Protein AF-A0A3B8PJF5-F1 (afdb_monomer)

pLDDT: mean 82.75, std 12.12, range [41.44, 96.81]

Foldseek 3Di:
DVVVLVLLVCLLPDVVSVCVVCVVVVNNPGHSVVSVVVSVVCVVCVVVVDPDDPLVVLVVLCVLCVVVLVFAVPADADDPVRLLVLLLVLLVVLCVPDDVVLLVVLQPLQVDPDDPDDSSVSLSVLCVVCLVVLVVCCVPPNCCVLQVDDFDPQDDLVLLVVLLVLLVPQPDDPPDPQPVVSVVLSVCSNVVVVCSQCVDGPNVCLVVPPPCPPDDRDDPSNSVSSVSSVVNNRRNVSVSSSSNSVSSSVSSVSSVVSSVVSCNVVSYDHPVSSVVSCVVCCVDPCVVVSVVSSSVD

Nearest PDB structures (foldseek):
  7uw5-assembly1_A  TM=2.060E-01  e=2.194E+00  Escherichia coli K-12
  4ikz-assembly1_A  TM=1.214E-01  e=2.009E+00  Geobacillus kaustophilus
  8fvz-assembly2_B  TM=1.065E-01  e=2.395E+00  Serendipita indica
  6oih-assembly1_D  TM=1.428E-01  e=6.021E+00  Aquifex aeolicus VF5
  6oih-assembly2_C  TM=1.454E-01  e=7.836E+00  Aquifex aeolicus VF5

Structure (mmCIF, N/CA/C/O backbone):
data_AF-A0A3B8PJF5-F1
#
_entry.id   AF-A0A3B8PJF5-F1
#
loop_
_atom_site.group_PDB
_atom_site.id
_atom_site.type_symbol
_atom_site.label_atom_id
_atom_site.label_alt_id
_atom_site.label_comp_id
_atom_site.label_asym_id
_atom_site.label_entity_id
_atom_site.label_seq_id
_atom_site.pdbx_PDB_ins_code
_atom_site.Cartn_x
_atom_site.Cartn_y
_atom_site.Cartn_z
_atom_site.occupancy
_atom_site.B_iso_or_equiv
_atom_site.auth_seq_id
_atom_site.auth_comp_id
_atom_site.auth_asym_id
_atom_site.auth_atom_id
_atom_site.pdbx_PDB_model_num
ATOM 1 N N . LEU A 1 1 ? -33.347 14.210 23.153 1.00 67.69 1 LEU A N 1
ATOM 2 C CA . LEU A 1 1 ? -34.046 13.885 24.418 1.00 67.69 1 LEU A CA 1
ATOM 3 C C . LEU A 1 1 ? -34.969 15.004 24.914 1.00 67.69 1 LEU A C 1
ATOM 5 O O . LEU A 1 1 ? -36.163 14.765 25.003 1.00 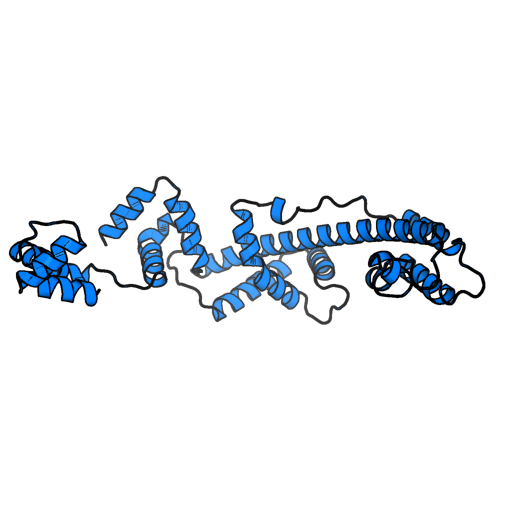67.69 1 LEU A O 1
ATOM 9 N N . ASN A 1 2 ? -34.471 16.228 25.146 1.00 74.69 2 ASN A N 1
ATOM 10 C CA . ASN A 1 2 ? -35.274 17.357 25.659 1.00 74.69 2 ASN A CA 1
ATOM 11 C C . ASN A 1 2 ? -36.605 17.575 24.899 1.00 74.69 2 ASN A C 1
ATOM 13 O O . ASN A 1 2 ? -37.675 17.653 25.487 1.00 74.69 2 ASN A O 1
ATOM 17 N N . ARG A 1 3 ? -36.565 17.542 23.561 1.00 81.25 3 ARG A N 1
ATOM 18 C CA . ARG A 1 3 ? -37.757 17.688 22.708 1.00 81.25 3 ARG A CA 1
ATOM 19 C C . ARG A 1 3 ? -38.809 16.581 22.896 1.00 81.25 3 ARG A C 1
ATOM 21 O O . ARG A 1 3 ? -39.990 16.853 22.725 1.00 81.25 3 ARG A O 1
ATOM 28 N N . ILE A 1 4 ? -38.390 15.359 23.236 1.00 81.75 4 ILE A N 1
ATOM 29 C CA . ILE A 1 4 ? -39.292 14.222 23.488 1.00 81.75 4 ILE A CA 1
ATOM 30 C C . ILE A 1 4 ? -39.947 14.387 24.863 1.00 81.75 4 ILE A C 1
ATOM 32 O O . ILE A 1 4 ? -41.168 14.319 24.961 1.00 81.75 4 ILE A O 1
ATOM 36 N N . LEU A 1 5 ? -39.157 14.716 25.892 1.00 83.44 5 LEU A N 1
ATOM 37 C CA . LEU A 1 5 ? -39.647 14.956 27.254 1.00 83.44 5 LEU A CA 1
ATOM 38 C C . LEU A 1 5 ? -40.634 16.124 27.321 1.00 83.44 5 LEU A C 1
ATOM 40 O O . LEU A 1 5 ? -41.697 15.995 27.915 1.00 83.44 5 LEU A O 1
ATOM 44 N N . VAL A 1 6 ? -40.331 17.243 26.655 1.00 88.25 6 VAL A N 1
ATOM 45 C CA . VAL A 1 6 ? -41.228 18.410 26.600 1.00 88.25 6 VAL A CA 1
ATOM 46 C C . VAL A 1 6 ? -42.548 18.066 25.910 1.00 88.25 6 VAL A C 1
ATOM 48 O O . VAL A 1 6 ? -43.601 18.537 26.330 1.00 88.25 6 VAL A O 1
ATOM 51 N N . ARG A 1 7 ? -42.515 17.231 24.865 1.00 88.12 7 ARG A N 1
ATOM 52 C CA . ARG A 1 7 ? -43.723 16.818 24.141 1.00 88.12 7 ARG A CA 1
ATOM 53 C C . ARG A 1 7 ? -44.592 15.874 24.980 1.00 88.12 7 ARG A C 1
ATOM 55 O O . ARG A 1 7 ? -45.800 16.071 25.032 1.00 88.12 7 ARG A O 1
ATOM 62 N N . LEU A 1 8 ? -43.977 14.923 25.689 1.00 87.44 8 LEU A N 1
ATOM 63 C CA . LEU A 1 8 ? -44.656 14.053 26.659 1.00 87.44 8 LEU A CA 1
ATOM 64 C C . LEU A 1 8 ? -45.224 14.839 27.848 1.00 87.44 8 LEU A C 1
ATOM 66 O O . LEU A 1 8 ? -46.358 14.597 28.238 1.00 87.44 8 LEU A O 1
ATOM 70 N N . ALA A 1 9 ? -44.491 15.821 28.381 1.00 88.50 9 ALA A N 1
ATOM 71 C CA . ALA A 1 9 ? -44.951 16.671 29.481 1.00 88.50 9 ALA A CA 1
ATOM 72 C C . ALA A 1 9 ? -46.150 17.556 29.099 1.00 88.50 9 ALA A C 1
ATOM 74 O O . ALA A 1 9 ? -47.058 17.751 29.910 1.00 88.50 9 ALA A O 1
ATOM 75 N N . ARG A 1 10 ? -46.180 18.057 27.856 1.00 89.81 10 ARG A N 1
ATOM 76 C CA . ARG A 1 10 ? -47.325 18.804 27.311 1.00 89.81 10 ARG A CA 1
ATOM 77 C C . ARG A 1 10 ? -48.547 17.909 27.147 1.00 89.81 10 ARG A C 1
ATOM 79 O O . ARG A 1 10 ? -49.591 18.239 27.691 1.00 89.81 10 ARG A O 1
ATOM 86 N N . ALA A 1 11 ? -48.393 16.743 26.519 1.00 88.88 11 ALA A N 1
ATOM 87 C CA . ALA A 1 11 ? -49.474 15.763 26.401 1.00 88.88 11 ALA A CA 1
ATOM 88 C C . ALA A 1 11 ? -49.973 15.269 27.776 1.00 88.88 11 ALA A C 1
ATOM 90 O O . ALA A 1 11 ? -51.160 15.120 28.010 1.00 88.88 11 ALA A O 1
ATOM 91 N N . ALA A 1 12 ? -49.089 15.104 28.757 1.00 89.44 12 ALA A N 1
ATOM 92 C CA . ALA A 1 12 ? -49.465 14.729 30.120 1.00 89.44 12 ALA A CA 1
ATOM 93 C C . ALA A 1 12 ? -50.319 15.785 30.861 1.00 89.44 12 ALA A C 1
ATOM 95 O O . ALA A 1 12 ? -51.012 15.446 31.829 1.00 89.44 12 ALA A O 1
ATOM 96 N N . SER A 1 13 ? -50.260 17.051 30.436 1.00 88.94 13 SER A N 1
ATOM 97 C CA . SER A 1 13 ? -50.883 18.193 31.123 1.00 88.94 13 SER A CA 1
ATOM 98 C C . SER A 1 13 ? -52.050 18.812 30.349 1.00 88.94 13 SER A C 1
ATOM 100 O O . SER A 1 13 ? -52.878 19.485 30.958 1.00 88.94 13 SER A O 1
ATOM 102 N N . ASP A 1 14 ? -52.128 18.579 29.036 1.00 90.56 14 ASP A N 1
ATOM 103 C CA . ASP A 1 14 ? -53.103 19.187 28.131 1.00 90.56 14 ASP A CA 1
ATOM 104 C C . ASP A 1 14 ? -53.767 18.118 27.226 1.00 90.56 14 ASP A C 1
ATOM 106 O O . ASP A 1 14 ? -53.080 17.447 26.442 1.00 90.56 14 ASP A O 1
ATOM 110 N N . PRO A 1 15 ? -55.101 17.939 27.313 1.00 87.19 15 PRO A N 1
ATOM 111 C CA . PRO A 1 15 ? -55.855 17.030 26.450 1.00 87.19 15 PRO A CA 1
ATOM 112 C C . PRO A 1 15 ? -55.727 17.332 24.948 1.00 87.19 15 PRO A C 1
ATOM 114 O O . PRO A 1 15 ? -55.737 16.400 24.146 1.00 87.19 15 PRO A O 1
ATOM 117 N N . GLU A 1 16 ? -55.574 18.599 24.548 1.00 87.69 16 GLU A N 1
ATOM 118 C CA . GLU A 1 16 ? -55.422 18.971 23.135 1.00 87.69 16 GLU A CA 1
ATOM 119 C C . GLU A 1 16 ? -54.059 18.508 22.593 1.00 87.69 16 GLU A C 1
ATOM 121 O O . GLU A 1 16 ? -53.963 17.897 21.526 1.00 87.69 16 GLU A O 1
ATOM 126 N N . GLU A 1 17 ? -52.996 18.712 23.372 1.00 88.69 17 GLU A N 1
ATOM 127 C CA . GLU A 1 17 ? -51.653 18.220 23.045 1.00 88.69 17 GLU A CA 1
ATOM 128 C C . GLU A 1 17 ? -51.559 16.688 23.118 1.00 88.69 17 GLU A C 1
ATOM 130 O O . GLU A 1 17 ? -50.753 16.092 22.399 1.00 88.69 17 GLU A O 1
ATOM 135 N N . THR A 1 18 ? -52.400 16.038 23.933 1.00 88.81 18 THR A N 1
ATOM 136 C CA . THR A 1 18 ? -52.541 14.571 23.948 1.00 88.81 18 THR A CA 1
ATOM 137 C C . THR A 1 18 ? -53.069 14.065 22.613 1.00 88.81 18 THR A C 1
ATOM 139 O O . THR A 1 18 ? -52.467 13.164 22.033 1.00 88.81 18 THR A O 1
ATOM 142 N N . GLY A 1 19 ? -54.135 14.682 22.091 1.00 85.75 19 GLY A N 1
ATOM 143 C CA . GLY A 1 19 ? -54.694 14.337 20.782 1.00 85.75 19 GLY A CA 1
ATOM 144 C C . GLY A 1 19 ? -53.671 14.512 19.657 1.00 85.75 19 GLY A C 1
ATOM 145 O O . GLY A 1 19 ? -53.457 13.599 18.864 1.00 85.75 19 GLY A O 1
ATOM 146 N N . ARG A 1 20 ? -52.933 15.632 19.656 1.00 87.50 20 ARG A N 1
ATOM 147 C CA . ARG A 1 20 ? -51.849 15.886 18.683 1.00 87.50 20 ARG A CA 1
ATOM 148 C C . ARG A 1 20 ? -50.700 14.879 18.779 1.00 87.50 20 ARG A C 1
ATOM 150 O O . ARG A 1 20 ? -50.038 14.594 17.779 1.00 87.50 20 ARG A O 1
ATOM 157 N N . LEU A 1 21 ? -50.390 14.387 19.980 1.00 88.19 21 LEU A N 1
ATOM 158 C CA . LEU A 1 21 ? -49.389 13.338 20.164 1.00 88.19 21 LEU A CA 1
ATOM 159 C C . LEU A 1 21 ? -49.918 11.988 19.672 1.00 88.19 21 LEU A C 1
ATOM 161 O O . LEU A 1 21 ? -49.195 11.310 18.947 1.00 88.19 21 LEU A O 1
ATOM 165 N N . GLY A 1 22 ? -51.164 11.651 20.013 1.00 87.44 22 GLY A N 1
ATOM 166 C CA . GLY A 1 22 ? -51.861 10.440 19.582 1.00 87.44 22 GLY A CA 1
ATOM 167 C C . GLY A 1 22 ? -51.921 10.311 18.061 1.00 87.44 22 GLY A C 1
ATOM 168 O O . GLY A 1 22 ? -51.493 9.297 17.514 1.00 87.44 22 GLY A O 1
ATOM 169 N N . GLU A 1 23 ? -52.311 11.376 17.356 1.00 89.19 23 GLU A N 1
ATOM 170 C CA . GLU A 1 23 ? -52.284 11.425 15.886 1.00 89.19 23 GLU A CA 1
ATOM 171 C C . GLU A 1 23 ? -50.880 11.190 15.313 1.00 89.19 23 GLU A C 1
ATOM 173 O O . GLU A 1 23 ? -50.714 10.470 14.330 1.00 89.19 23 GLU A O 1
ATOM 178 N N . ALA A 1 24 ? -49.848 11.767 15.935 1.00 86.25 24 ALA A N 1
ATOM 179 C CA . ALA A 1 24 ? -48.476 11.659 15.449 1.00 86.25 24 ALA A CA 1
ATOM 180 C C . ALA A 1 24 ? -47.853 10.266 15.641 1.00 86.25 24 ALA A C 1
ATOM 182 O O . ALA A 1 24 ? -46.898 9.942 14.934 1.00 86.25 24 ALA A O 1
ATOM 183 N N . ILE A 1 25 ? -48.346 9.472 16.598 1.00 88.44 25 ILE A N 1
ATOM 184 C CA . ILE A 1 25 ? -47.860 8.109 16.877 1.00 88.44 25 ILE A CA 1
ATOM 185 C C . ILE A 1 25 ? -48.826 7.014 16.402 1.00 88.44 25 ILE A C 1
ATOM 187 O O . ILE A 1 25 ? -48.477 5.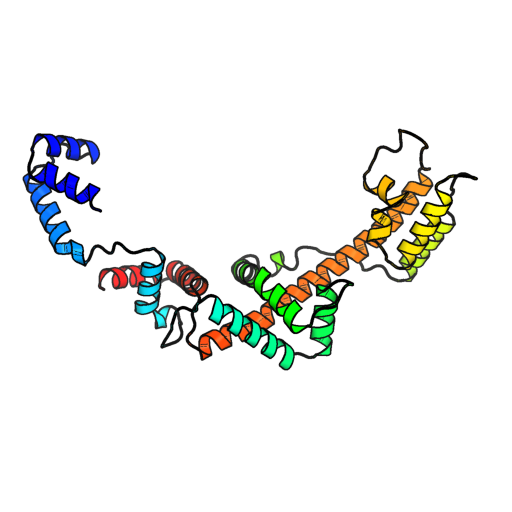839 16.465 1.00 88.44 25 ILE A O 1
ATOM 191 N N . GLY A 1 26 ? -50.011 7.384 15.905 1.00 86.44 26 GLY A N 1
ATOM 192 C CA . GLY A 1 26 ? -51.037 6.446 15.447 1.00 86.44 26 GLY A CA 1
ATOM 193 C C . GLY A 1 26 ? -51.906 5.847 16.561 1.00 86.44 26 GLY A C 1
ATOM 194 O O . GLY A 1 26 ? -52.555 4.832 16.330 1.00 86.44 26 GLY A O 1
ATOM 195 N N . GLU A 1 27 ? -51.949 6.461 17.747 1.00 86.38 27 GLU A N 1
ATOM 196 C CA . GLU A 1 27 ? -52.813 6.050 18.862 1.00 86.38 27 GLU A CA 1
ATOM 197 C C . GLU A 1 27 ? -53.919 7.085 19.103 1.00 86.38 27 GLU A C 1
ATOM 199 O O . GLU A 1 27 ? -53.749 8.045 19.854 1.00 86.38 27 GLU A O 1
ATOM 204 N N . ALA A 1 28 ? -55.073 6.886 18.460 1.00 78.81 28 ALA A N 1
ATOM 205 C CA . ALA A 1 28 ? -56.199 7.824 18.518 1.00 78.81 28 ALA A CA 1
ATOM 206 C C . ALA A 1 28 ? -56.841 7.948 19.916 1.00 78.81 28 ALA A C 1
ATOM 208 O O . ALA A 1 28 ? -57.364 9.007 20.252 1.00 78.81 28 ALA A O 1
ATOM 209 N N . ASP A 1 29 ? -56.754 6.900 20.741 1.00 85.19 29 ASP A N 1
ATOM 210 C CA . ASP A 1 29 ? -57.366 6.847 22.078 1.00 85.19 29 ASP A CA 1
ATOM 211 C C . ASP A 1 29 ? -56.384 7.194 23.214 1.00 85.19 29 ASP A C 1
ATOM 213 O O . ASP A 1 29 ? -56.654 6.913 24.388 1.00 85.19 29 ASP A O 1
ATOM 217 N N . LEU A 1 30 ? -55.237 7.801 22.887 1.00 86.38 30 LEU A N 1
ATOM 218 C CA . LEU A 1 30 ? -54.206 8.153 23.861 1.00 86.38 30 LEU A CA 1
ATOM 219 C C . LEU A 1 30 ? -54.775 9.068 24.959 1.00 86.38 30 LEU A C 1
ATOM 221 O O . LEU A 1 30 ? -55.335 10.129 24.689 1.00 86.38 30 LEU A O 1
ATOM 225 N N . GLN A 1 31 ? -54.607 8.661 26.219 1.00 89.19 31 GLN A N 1
ATOM 226 C CA . GLN A 1 31 ? -55.115 9.400 27.376 1.00 89.19 31 GLN A CA 1
ATOM 227 C C . GLN A 1 31 ? -54.011 10.219 28.062 1.00 89.19 31 GLN A C 1
ATOM 229 O O . GLN A 1 31 ? -52.899 9.708 28.235 1.00 89.19 31 GLN A O 1
ATOM 234 N N . PRO A 1 32 ? -54.316 11.419 28.603 1.00 87.38 32 PRO A N 1
ATOM 235 C CA . PRO A 1 32 ? -53.341 12.216 29.355 1.00 87.38 32 PRO A CA 1
ATOM 236 C C . PRO A 1 32 ? -52.748 11.460 30.556 1.00 87.38 32 PRO A C 1
ATOM 238 O O . PRO A 1 32 ? -51.591 11.655 30.924 1.00 87.38 32 PRO A O 1
ATOM 241 N N . ALA A 1 33 ? -53.533 10.561 31.166 1.00 86.50 33 ALA A N 1
ATOM 242 C CA . ALA A 1 33 ? -53.079 9.694 32.252 1.00 86.50 33 ALA A CA 1
ATOM 243 C C . ALA A 1 33 ? -51.961 8.735 31.812 1.00 86.50 33 ALA A C 1
ATOM 245 O O . ALA A 1 33 ? -50.983 8.576 32.538 1.00 86.50 33 ALA A O 1
ATOM 246 N N . ARG A 1 34 ? -52.053 8.176 30.598 1.00 86.38 34 ARG A N 1
ATOM 247 C CA . ARG A 1 34 ? -51.017 7.304 30.037 1.00 86.38 34 ARG A CA 1
ATOM 248 C C . ARG A 1 34 ? -49.746 8.086 29.719 1.00 86.38 34 ARG A C 1
ATOM 250 O O . ARG A 1 34 ? -48.652 7.620 30.013 1.00 86.38 34 ARG A O 1
ATOM 257 N N . CYS A 1 35 ? -49.875 9.307 29.196 1.00 87.75 35 CYS A N 1
ATOM 258 C CA . CYS A 1 35 ? -48.728 10.196 29.001 1.00 87.75 35 CYS A CA 1
ATOM 259 C C . CYS A 1 35 ? -48.030 10.544 30.325 1.00 87.75 35 CYS A C 1
ATOM 261 O O . CYS A 1 35 ? -46.806 10.636 30.345 1.00 87.75 35 CYS A O 1
ATOM 263 N N . ARG A 1 36 ? -48.780 10.707 31.427 1.00 88.75 36 ARG A N 1
ATOM 264 C CA . ARG A 1 36 ? -48.214 10.908 32.774 1.00 88.75 36 ARG A CA 1
ATOM 265 C C . ARG A 1 36 ? -47.461 9.685 33.288 1.00 88.75 36 ARG A C 1
ATOM 267 O O . ARG A 1 36 ? -46.362 9.859 33.800 1.00 88.75 36 ARG A O 1
ATOM 274 N N . GLU A 1 37 ? -48.018 8.485 33.134 1.00 89.88 37 GLU A N 1
ATOM 275 C CA . GLU A 1 37 ? -47.329 7.236 33.496 1.00 89.88 37 GLU A CA 1
ATOM 276 C C . GLU A 1 37 ? -46.017 7.083 32.731 1.00 89.88 37 GLU A C 1
ATOM 278 O O . GLU A 1 37 ? -44.965 6.946 33.344 1.00 89.88 37 GLU A O 1
ATOM 283 N N . VAL A 1 38 ? -46.062 7.193 31.400 1.00 86.31 38 VAL A N 1
ATOM 284 C CA . VAL A 1 38 ? -44.875 7.040 30.547 1.00 86.31 38 VAL A CA 1
ATOM 285 C C . VAL A 1 38 ? -43.849 8.139 30.825 1.00 86.31 38 VAL A C 1
ATOM 287 O O . VAL A 1 38 ? -42.651 7.879 30.825 1.00 86.31 38 VAL A O 1
ATOM 290 N N . LEU A 1 39 ? -44.286 9.374 31.093 1.00 87.56 39 LEU A N 1
ATOM 291 C CA . LEU A 1 39 ? -43.376 10.435 31.522 1.00 87.56 39 LEU A CA 1
ATOM 292 C C . LEU A 1 39 ? -42.710 10.090 32.860 1.00 87.56 39 LEU A C 1
ATOM 294 O O . LEU A 1 39 ? -41.511 10.311 32.989 1.00 87.56 39 LEU A O 1
ATOM 298 N N . GLY A 1 40 ? -43.463 9.550 33.822 1.00 87.12 40 GLY A N 1
ATOM 299 C CA . GLY A 1 40 ? -42.937 9.078 35.103 1.00 87.12 40 GLY A CA 1
ATOM 300 C C . GLY A 1 40 ? -41.900 7.973 34.921 1.00 87.12 40 GLY A C 1
ATOM 301 O O . GLY A 1 40 ? -40.787 8.111 35.410 1.00 87.12 40 GLY A O 1
ATOM 302 N N . GLU A 1 41 ? -42.217 6.948 34.128 1.00 86.12 41 GLU A N 1
ATOM 303 C CA . GLU A 1 41 ? -41.289 5.861 33.795 1.00 86.12 41 GLU A CA 1
ATOM 304 C C . GLU A 1 41 ? -40.008 6.396 33.143 1.00 86.12 41 GLU A C 1
ATOM 306 O O . GLU A 1 41 ? -38.910 6.097 33.601 1.00 86.12 41 GLU A O 1
ATOM 311 N N . VAL A 1 42 ? -40.127 7.250 32.121 1.00 82.44 42 VAL A N 1
ATOM 312 C CA . VAL A 1 42 ? -38.964 7.810 31.415 1.00 82.44 42 VAL A CA 1
ATOM 313 C C . VAL A 1 42 ? -38.126 8.705 32.330 1.00 82.44 42 VAL A C 1
ATOM 315 O O . VAL A 1 42 ? -36.900 8.709 32.204 1.00 82.44 42 VAL A O 1
ATOM 318 N N . VAL A 1 43 ? -38.754 9.467 33.232 1.00 84.00 43 VAL A N 1
ATOM 319 C CA . VAL A 1 43 ? -38.050 10.322 34.198 1.00 84.00 43 VAL A CA 1
ATOM 320 C C . VAL A 1 43 ? -37.355 9.495 35.278 1.00 84.00 43 VAL A C 1
ATOM 322 O O . VAL A 1 43 ? -36.217 9.807 35.623 1.00 84.00 43 VAL A O 1
ATOM 325 N N . ASP A 1 44 ? -37.967 8.413 35.750 1.00 83.12 44 ASP A N 1
ATOM 326 C CA . ASP A 1 44 ? -37.345 7.493 36.707 1.00 83.12 44 ASP A CA 1
ATOM 327 C C . ASP A 1 44 ? -36.192 6.709 36.067 1.00 83.12 44 ASP A C 1
ATOM 329 O O . ASP A 1 44 ? -35.162 6.470 36.700 1.00 83.12 44 ASP A O 1
ATOM 333 N N . THR A 1 45 ? -36.295 6.385 34.775 1.00 78.69 45 THR A N 1
ATOM 334 C CA . THR A 1 45 ? -35.226 5.719 34.018 1.00 78.69 45 THR A CA 1
ATOM 335 C C . THR A 1 45 ? -34.289 6.690 33.295 1.00 78.69 45 THR A C 1
ATOM 337 O O . THR A 1 45 ? -33.439 6.244 32.527 1.00 78.69 45 THR A O 1
ATOM 340 N N . LEU A 1 46 ? -34.376 8.012 33.517 1.00 72.19 46 LEU A N 1
ATOM 341 C CA . LEU A 1 46 ? -33.514 9.001 32.836 1.00 72.19 46 LEU A CA 1
ATOM 342 C C . LEU A 1 46 ? -32.026 8.715 33.065 1.00 72.19 46 LEU A C 1
ATOM 344 O O . LEU A 1 46 ? -31.211 8.952 32.179 1.00 72.19 46 LEU A O 1
ATOM 348 N N . GLN A 1 47 ? -31.686 8.173 34.236 1.00 64.62 47 GLN A N 1
ATOM 349 C CA . GLN A 1 47 ? -30.323 7.775 34.594 1.00 64.62 47 GLN A CA 1
ATOM 350 C C . GLN A 1 47 ? -29.827 6.555 33.799 1.00 64.62 47 GLN A C 1
ATOM 352 O O . GLN A 1 47 ? -28.625 6.386 33.620 1.00 64.62 47 GLN A O 1
ATOM 357 N N . GLN A 1 48 ? -30.745 5.722 33.302 1.00 67.50 48 GLN A N 1
ATOM 358 C CA . GLN A 1 48 ? -30.456 4.579 32.427 1.00 67.50 48 GLN A CA 1
ATOM 359 C C . GLN A 1 48 ? -30.465 4.980 30.944 1.00 67.50 48 GLN A C 1
ATOM 361 O O . GLN A 1 48 ? -29.965 4.253 30.086 1.00 67.50 48 GLN A O 1
ATOM 366 N N . LEU A 1 49 ? -31.006 6.160 30.629 1.00 63.41 49 LEU A N 1
ATOM 367 C CA . LEU A 1 49 ? -31.092 6.696 29.280 1.00 63.41 49 LEU A CA 1
ATOM 368 C C . LEU A 1 49 ? -29.724 7.261 28.873 1.00 63.41 49 LEU A C 1
ATOM 370 O O . LEU A 1 49 ? -29.418 8.442 29.038 1.00 63.41 49 LEU A O 1
ATOM 374 N N . ARG A 1 50 ? -28.874 6.374 28.351 1.00 61.66 50 ARG A N 1
ATOM 375 C CA . ARG A 1 50 ? -27.503 6.686 27.932 1.00 61.66 50 ARG A CA 1
ATOM 376 C C . ARG A 1 50 ? -27.496 7.554 26.678 1.00 61.66 50 ARG A C 1
ATOM 378 O O . ARG A 1 50 ? -27.497 7.060 25.555 1.00 61.66 50 ARG A O 1
ATOM 385 N N . VAL A 1 51 ? -27.474 8.870 26.872 1.00 64.56 51 VAL A N 1
ATOM 386 C CA . VAL A 1 51 ? -27.119 9.822 25.815 1.00 64.56 51 VAL A CA 1
ATOM 387 C C . VAL A 1 51 ? -25.604 9.958 25.813 1.00 64.56 51 VAL A C 1
ATOM 389 O O . VAL A 1 51 ? -25.040 10.784 26.527 1.00 64.56 51 VAL A O 1
ATOM 392 N N . SER A 1 52 ? -24.945 9.119 25.030 1.00 67.50 52 SER A N 1
ATOM 393 C CA . SER A 1 52 ? -23.501 9.156 24.832 1.00 67.50 52 SER A CA 1
ATOM 394 C C . SER A 1 52 ? -23.167 9.332 23.354 1.00 67.50 52 SER A C 1
ATOM 396 O O . SER A 1 52 ? -24.013 9.152 22.473 1.00 67.50 52 SER A O 1
ATOM 398 N N . THR A 1 53 ? -21.926 9.727 23.071 1.00 77.56 53 THR A N 1
ATOM 399 C CA . THR A 1 53 ? -21.393 9.590 21.716 1.00 77.56 53 THR A CA 1
ATOM 400 C C . THR A 1 53 ? -21.238 8.110 21.388 1.00 77.56 53 THR A C 1
ATOM 402 O O . THR A 1 53 ? -21.101 7.268 22.283 1.00 77.56 53 THR A O 1
ATOM 405 N N . LEU A 1 54 ? -21.229 7.794 20.095 1.00 71.56 54 LEU A N 1
ATOM 406 C CA . LEU A 1 54 ? -20.987 6.436 19.624 1.00 71.56 54 LEU A CA 1
ATOM 407 C C . LEU A 1 54 ? -19.657 5.880 20.177 1.00 71.56 54 LEU A C 1
ATOM 409 O O . LEU A 1 54 ? -19.602 4.722 20.578 1.00 71.56 54 LEU A O 1
ATOM 413 N N . ASP A 1 55 ? -18.629 6.723 20.315 1.00 70.81 55 ASP A N 1
ATOM 414 C CA . ASP A 1 55 ? -17.327 6.350 20.888 1.00 70.81 55 ASP A CA 1
ATOM 415 C C . ASP A 1 55 ? -17.423 5.954 22.363 1.00 70.81 55 ASP A C 1
ATOM 417 O O . ASP A 1 55 ? -16.870 4.943 22.790 1.00 70.81 55 ASP A O 1
ATOM 421 N N . SER A 1 56 ? -18.167 6.731 23.156 1.00 76.44 56 SER A N 1
ATOM 422 C CA . SER A 1 56 ? -18.381 6.431 24.572 1.00 76.44 56 SER A CA 1
ATOM 423 C C . SER A 1 56 ? -19.208 5.158 24.756 1.00 76.44 56 SER A C 1
ATOM 425 O O . SER A 1 56 ? -18.928 4.390 25.676 1.00 76.44 56 SER A O 1
ATOM 427 N N . TYR A 1 57 ? -20.170 4.897 23.866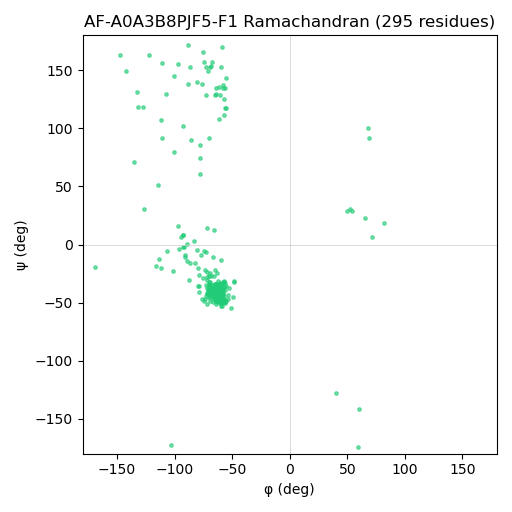 1.00 75.94 57 TYR A N 1
ATOM 428 C CA . TYR A 1 57 ? -20.887 3.625 23.833 1.00 75.94 57 TYR A CA 1
ATOM 429 C C . TYR A 1 57 ? -19.943 2.451 23.524 1.00 75.94 57 TYR A C 1
ATOM 431 O O . TYR A 1 57 ? -19.911 1.483 24.281 1.00 75.94 57 TYR A O 1
ATOM 439 N N . PHE A 1 58 ? -19.119 2.550 22.476 1.00 77.38 58 PHE A N 1
ATOM 440 C CA . PHE A 1 58 ? -1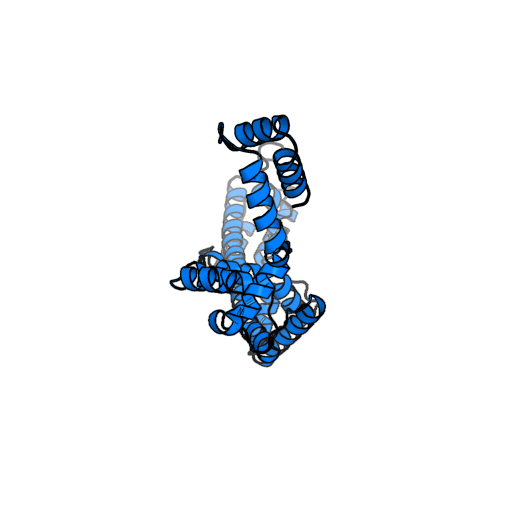8.164 1.498 22.112 1.00 77.38 58 PHE A CA 1
ATOM 441 C C . PHE A 1 58 ? -17.108 1.241 23.187 1.00 77.38 58 PHE A C 1
ATOM 443 O O . PHE A 1 58 ? -16.831 0.084 23.485 1.00 77.38 58 PHE A O 1
ATOM 450 N N . ASN A 1 59 ? -16.574 2.283 23.827 1.00 79.25 59 ASN A N 1
ATOM 451 C CA . ASN A 1 59 ? -15.652 2.127 24.954 1.00 79.25 59 ASN A CA 1
ATOM 452 C C . ASN A 1 59 ? -16.302 1.397 26.129 1.00 79.25 59 ASN A C 1
ATOM 454 O O . ASN A 1 59 ? -15.669 0.560 26.773 1.00 79.25 59 ASN A O 1
ATOM 458 N N . GLN A 1 60 ? -17.576 1.676 26.400 1.00 77.81 60 GLN A N 1
ATOM 459 C CA . GLN A 1 60 ? -18.306 0.970 27.440 1.00 77.81 60 GLN A CA 1
ATOM 460 C C . GLN A 1 60 ? -18.502 -0.506 27.086 1.00 77.81 60 GLN A C 1
ATOM 462 O O . GLN A 1 60 ? -18.251 -1.365 27.929 1.00 77.81 60 GLN A O 1
ATOM 467 N N . VAL A 1 61 ? -18.878 -0.809 25.839 1.00 77.56 61 VAL A N 1
ATOM 468 C CA . VAL A 1 61 ? -18.987 -2.193 25.356 1.00 77.56 61 VAL A CA 1
ATOM 469 C C . VAL A 1 61 ? -17.630 -2.901 25.463 1.00 77.56 61 VAL A C 1
ATOM 471 O O . VAL A 1 61 ? -17.535 -3.951 26.089 1.00 77.56 61 VAL A O 1
ATOM 474 N N . ALA A 1 62 ? -16.556 -2.300 24.956 1.00 78.94 62 ALA A N 1
ATOM 475 C CA . ALA A 1 62 ? -15.204 -2.847 25.057 1.00 78.94 62 ALA A CA 1
ATOM 476 C C . ALA A 1 62 ? -14.771 -3.103 26.512 1.00 78.94 62 ALA A C 1
ATOM 478 O O . ALA A 1 62 ? -14.127 -4.106 26.805 1.00 78.94 62 ALA A O 1
ATOM 479 N N . THR A 1 63 ? -15.169 -2.234 27.447 1.00 80.81 63 THR A N 1
ATOM 480 C CA . THR A 1 63 ? -14.865 -2.399 28.877 1.00 80.81 63 THR A CA 1
ATOM 481 C C . THR A 1 63 ? -15.638 -3.570 29.478 1.00 80.81 63 THR A C 1
ATOM 483 O O . THR A 1 63 ? -15.066 -4.384 30.199 1.00 80.81 63 THR A O 1
ATOM 486 N N . SER A 1 64 ? -16.938 -3.672 29.193 1.00 79.62 64 SER A N 1
ATOM 487 C CA . SER A 1 64 ? -17.806 -4.707 29.764 1.00 79.62 64 SER A CA 1
ATOM 488 C C . SER A 1 64 ? -17.575 -6.102 29.178 1.00 79.62 64 SER A C 1
ATOM 490 O O . SER A 1 64 ? -17.921 -7.087 29.835 1.00 79.62 64 SER A O 1
ATOM 492 N N . PHE A 1 65 ? -17.001 -6.183 27.975 1.00 76.31 65 PHE A N 1
ATOM 493 C CA . PHE A 1 65 ? -16.790 -7.421 27.219 1.00 76.31 65 PHE A CA 1
ATOM 494 C C . PHE A 1 65 ? -15.328 -7.611 26.787 1.00 76.31 65 PHE A C 1
ATOM 496 O O . PHE A 1 65 ? -15.051 -8.174 25.730 1.00 76.31 65 PHE A O 1
ATOM 503 N N . SER A 1 66 ? -14.371 -7.103 27.568 1.00 79.88 66 SER A N 1
ATOM 504 C CA . SER A 1 66 ? -12.954 -7.110 27.181 1.00 79.88 66 SER A CA 1
ATOM 505 C C . SER A 1 66 ? -12.412 -8.517 26.923 1.00 79.88 66 SER A C 1
ATOM 507 O O . SER A 1 66 ? -11.659 -8.713 25.975 1.00 79.88 66 SER A O 1
ATOM 509 N N . LEU A 1 67 ? -12.834 -9.511 27.710 1.00 79.81 67 LEU A N 1
ATOM 510 C CA . LEU A 1 67 ? -12.399 -10.903 27.558 1.00 79.81 67 LEU A CA 1
ATOM 511 C C . LEU A 1 67 ? -13.010 -11.565 26.319 1.00 79.81 67 LEU A C 1
ATOM 513 O O . LEU A 1 67 ? -12.317 -12.276 25.592 1.00 79.81 67 LEU A O 1
ATOM 517 N N . GLU A 1 68 ? -14.293 -11.318 26.064 1.00 77.12 68 GLU A N 1
ATOM 518 C CA . GLU A 1 68 ? -15.022 -11.835 24.906 1.00 77.12 68 GLU A CA 1
ATOM 519 C C . GLU A 1 68 ? -14.482 -11.244 23.600 1.00 77.12 68 GLU A C 1
ATOM 521 O O . GLU A 1 68 ? -14.349 -11.952 22.605 1.00 77.12 68 GLU A O 1
ATOM 526 N N . LEU A 1 69 ? -14.087 -9.970 23.636 1.00 77.12 69 LEU A N 1
ATOM 527 C CA . LEU A 1 69 ? -13.439 -9.262 22.532 1.00 77.12 69 LEU A CA 1
ATOM 528 C C . LEU A 1 69 ? -11.923 -9.504 22.468 1.00 77.12 69 LEU A C 1
ATOM 530 O O . LEU A 1 69 ? -11.248 -8.908 21.634 1.00 77.12 69 LEU A O 1
ATOM 534 N N . ARG A 1 70 ? -11.376 -10.358 23.350 1.00 78.44 70 ARG A N 1
ATOM 535 C CA . ARG A 1 70 ? -9.941 -10.689 23.444 1.00 78.44 70 ARG A CA 1
ATOM 536 C C . ARG A 1 70 ? -9.031 -9.459 23.540 1.00 78.44 70 ARG A C 1
ATOM 538 O O . ARG A 1 70 ? -7.882 -9.495 23.101 1.00 78.44 70 ARG A O 1
ATOM 545 N N . LEU A 1 71 ? -9.540 -8.384 24.131 1.00 82.38 71 LEU A N 1
ATOM 546 C CA . LEU A 1 71 ? -8.768 -7.185 24.410 1.00 82.38 71 LEU A CA 1
ATOM 547 C C . LEU A 1 71 ? -7.760 -7.469 25.536 1.00 82.38 71 LEU A C 1
ATOM 549 O O . LEU A 1 71 ? -8.040 -8.279 26.428 1.00 82.38 71 LEU A O 1
ATOM 553 N N . PRO A 1 72 ? -6.592 -6.804 25.532 1.00 81.56 72 PRO A N 1
ATOM 554 C CA . PRO A 1 72 ? -5.645 -6.905 26.635 1.00 81.56 72 PRO A CA 1
ATOM 555 C C . PRO A 1 72 ? -6.275 -6.423 27.956 1.00 81.56 72 PRO A C 1
ATOM 557 O O . PRO A 1 72 ? -7.193 -5.605 27.970 1.00 81.56 72 PRO A O 1
ATOM 560 N N . VAL A 1 73 ? -5.804 -6.939 29.095 1.00 78.94 73 VAL A N 1
ATOM 561 C CA . VAL A 1 73 ? -6.303 -6.537 30.422 1.00 78.94 73 VAL A CA 1
ATOM 562 C C . VAL A 1 73 ? -5.123 -6.129 31.315 1.00 78.94 73 VAL A C 1
ATOM 564 O O . VAL A 1 73 ? -4.284 -6.985 31.605 1.00 78.94 73 VAL A O 1
ATOM 567 N N . PRO A 1 74 ? -5.060 -4.868 31.796 1.00 82.25 74 PRO A N 1
ATOM 568 C CA . PRO A 1 74 ? -5.947 -3.746 31.459 1.00 82.25 74 PRO A CA 1
ATOM 569 C C . PRO A 1 74 ? -5.747 -3.270 30.009 1.00 82.25 74 PRO A C 1
ATOM 571 O O . PRO A 1 74 ? -4.650 -3.392 29.468 1.00 82.25 74 PRO A O 1
ATOM 574 N N . TRP A 1 75 ? -6.793 -2.696 29.407 1.00 86.56 75 TRP A N 1
ATOM 575 C CA . TRP A 1 75 ? -6.676 -1.970 28.142 1.00 86.56 75 TRP A CA 1
ATOM 576 C C . TRP A 1 75 ? -6.906 -0.473 28.335 1.00 86.56 75 TRP A C 1
ATOM 578 O O . TRP A 1 75 ? -7.586 -0.045 29.270 1.00 86.56 75 TRP A O 1
ATOM 588 N N . GLN A 1 76 ? -6.362 0.314 27.416 1.00 87.56 76 GLN A N 1
ATOM 589 C CA . GLN A 1 76 ? -6.618 1.739 27.274 1.00 87.56 76 GLN A CA 1
ATOM 590 C C . GLN A 1 76 ? -6.666 2.112 25.791 1.00 87.56 76 GLN A C 1
ATOM 592 O O . GLN A 1 76 ? -5.995 1.499 24.956 1.00 87.56 76 GLN A O 1
ATOM 597 N N . MET A 1 77 ? -7.470 3.119 25.463 1.00 87.44 77 MET A N 1
ATOM 598 C CA . MET A 1 77 ? -7.527 3.643 24.104 1.00 87.44 77 MET A CA 1
ATOM 599 C C . MET A 1 77 ? -6.251 4.433 23.810 1.00 87.44 77 MET A C 1
ATOM 601 O O . MET A 1 77 ? -5.869 5.290 24.605 1.00 87.44 77 MET A O 1
ATOM 605 N N . ILE A 1 78 ? -5.595 4.123 22.696 1.00 90.88 78 ILE A N 1
ATOM 606 C CA . ILE A 1 78 ? -4.367 4.805 22.277 1.00 90.88 78 ILE A CA 1
ATOM 607 C C . ILE A 1 78 ? -4.693 6.138 21.592 1.00 90.88 78 ILE A C 1
ATOM 609 O O . ILE A 1 78 ? -5.661 6.222 20.834 1.00 90.88 78 ILE A O 1
ATOM 613 N N . ASP A 1 79 ? -3.902 7.178 21.864 1.00 89.75 79 ASP A N 1
ATOM 614 C CA . ASP A 1 79 ? -4.008 8.465 21.166 1.00 89.75 79 ASP A CA 1
ATOM 615 C C . ASP A 1 79 ? -3.143 8.521 19.891 1.00 89.75 79 ASP A C 1
ATOM 617 O O . ASP A 1 79 ? -2.343 7.625 19.612 1.00 89.75 79 ASP A O 1
ATOM 621 N N . ASP A 1 80 ? -3.296 9.577 19.091 1.00 88.75 80 ASP A N 1
ATOM 622 C CA . ASP A 1 80 ? -2.591 9.718 17.810 1.00 88.75 80 ASP A CA 1
ATOM 623 C C . ASP A 1 80 ? -1.062 9.821 17.964 1.00 88.75 80 ASP A C 1
ATOM 625 O O . ASP A 1 80 ? -0.314 9.326 17.115 1.00 88.75 80 ASP A O 1
ATOM 629 N N . ILE A 1 81 ? -0.579 10.447 19.043 1.00 92.38 81 ILE A N 1
ATOM 630 C CA . ILE A 1 81 ? 0.856 10.634 19.300 1.00 92.38 81 ILE A CA 1
ATOM 631 C C . ILE A 1 81 ? 1.472 9.289 19.677 1.00 92.38 81 ILE A C 1
ATOM 633 O O . ILE A 1 81 ? 2.447 8.857 19.059 1.00 92.38 81 ILE A O 1
ATOM 637 N N . GLN A 1 82 ? 0.859 8.600 20.638 1.00 93.19 82 GLN A N 1
ATOM 638 C CA . GLN A 1 82 ? 1.243 7.260 21.061 1.00 93.19 82 GLN A CA 1
ATOM 639 C C . GLN A 1 82 ? 1.175 6.282 19.890 1.00 93.19 82 GLN A C 1
ATOM 641 O O . GLN A 1 82 ? 2.087 5.480 19.707 1.00 93.19 82 GLN A O 1
ATOM 646 N N . THR A 1 83 ? 0.142 6.380 19.049 1.00 92.81 83 THR A N 1
ATOM 647 C CA . THR A 1 83 ? 0.013 5.567 17.835 1.00 92.81 83 THR A CA 1
ATOM 648 C C . THR A 1 83 ? 1.206 5.792 16.915 1.00 92.81 83 THR A C 1
ATOM 650 O O . THR A 1 83 ? 1.847 4.828 16.501 1.00 92.81 83 THR A O 1
ATOM 653 N N . ALA A 1 84 ? 1.563 7.045 16.624 1.00 92.81 84 ALA A N 1
ATOM 654 C CA . ALA A 1 84 ? 2.709 7.358 15.773 1.00 92.81 84 ALA A CA 1
ATOM 655 C C . ALA A 1 84 ? 4.039 6.827 16.346 1.00 92.81 84 ALA A C 1
ATOM 657 O O . ALA A 1 84 ? 4.869 6.300 15.598 1.00 92.81 84 ALA A O 1
ATOM 658 N N . GLU A 1 85 ? 4.244 6.924 17.661 1.00 94.56 85 GLU A N 1
ATOM 659 C CA . GLU A 1 85 ? 5.419 6.364 18.339 1.00 94.56 85 GLU A CA 1
ATOM 660 C C . GLU A 1 85 ? 5.464 4.836 18.244 1.00 94.56 85 GLU A C 1
ATOM 662 O O . GLU A 1 85 ? 6.504 4.264 17.904 1.00 94.56 85 GLU A O 1
ATOM 667 N N . LEU A 1 86 ? 4.327 4.177 18.470 1.00 95.06 86 LEU A N 1
ATOM 668 C CA . LEU A 1 86 ? 4.207 2.725 18.427 1.00 95.06 86 LEU A CA 1
ATOM 669 C C . LEU A 1 86 ? 4.401 2.186 17.001 1.00 95.06 86 LEU A C 1
ATOM 671 O O . LEU A 1 86 ? 5.072 1.171 16.819 1.00 95.06 86 LEU A O 1
ATOM 675 N N . LYS A 1 87 ? 3.908 2.898 15.974 1.00 95.06 87 LYS A N 1
ATOM 676 C CA . LYS A 1 87 ? 4.170 2.573 14.560 1.00 95.06 87 LYS A CA 1
ATOM 677 C C . LYS A 1 87 ? 5.659 2.662 14.230 1.00 95.06 87 LYS A C 1
ATOM 679 O O . LYS A 1 87 ? 6.200 1.754 13.601 1.00 95.06 87 LYS A O 1
ATOM 684 N N . ARG A 1 88 ? 6.346 3.724 14.671 1.00 95.25 88 ARG A N 1
ATOM 685 C CA . ARG A 1 88 ? 7.803 3.851 14.484 1.00 95.25 88 ARG A CA 1
ATOM 686 C C . ARG A 1 88 ? 8.560 2.723 15.172 1.00 95.25 88 ARG A C 1
ATOM 688 O O . ARG A 1 88 ? 9.485 2.171 14.585 1.00 95.25 88 ARG A O 1
ATOM 695 N N . GLU A 1 89 ? 8.166 2.359 16.389 1.00 95.19 89 GLU A N 1
ATOM 696 C CA . GLU A 1 89 ? 8.783 1.244 17.105 1.00 95.19 89 GLU A CA 1
ATOM 697 C C . GLU A 1 89 ? 8.545 -0.099 16.403 1.00 95.19 89 GLU A C 1
ATOM 699 O O . GLU A 1 89 ? 9.489 -0.870 16.236 1.00 95.19 89 GLU A O 1
ATOM 704 N N . ALA A 1 90 ? 7.332 -0.356 15.911 1.00 95.06 90 ALA A N 1
ATOM 705 C CA . ALA A 1 90 ? 7.031 -1.550 15.123 1.00 95.06 90 ALA A CA 1
ATOM 706 C C . ALA A 1 90 ? 7.905 -1.625 13.861 1.00 95.06 90 ALA A C 1
ATOM 708 O O . ALA A 1 90 ? 8.520 -2.658 13.600 1.00 95.06 90 ALA A O 1
ATOM 709 N N . VAL A 1 91 ? 8.051 -0.515 13.126 1.00 93.06 91 VAL A N 1
ATOM 710 C CA . VAL A 1 91 ? 8.946 -0.446 11.958 1.00 93.06 91 VAL A CA 1
ATOM 711 C C . VAL A 1 91 ? 10.397 -0.726 12.351 1.00 93.06 91 VAL A C 1
ATOM 713 O O . VAL A 1 91 ? 11.055 -1.522 11.683 1.00 93.06 91 VAL A O 1
ATOM 716 N N . ARG A 1 92 ? 10.899 -0.149 13.452 1.00 91.50 92 ARG A N 1
ATOM 717 C CA . ARG A 1 92 ? 12.254 -0.455 13.948 1.00 91.50 92 ARG A CA 1
ATOM 718 C C . ARG A 1 92 ? 12.428 -1.942 14.246 1.00 91.50 92 ARG A C 1
ATOM 720 O O . ARG A 1 92 ? 13.461 -2.513 13.900 1.00 91.50 92 ARG A O 1
ATOM 727 N N . ARG A 1 93 ? 11.429 -2.595 14.850 1.00 91.69 93 ARG A N 1
ATOM 728 C CA . ARG A 1 93 ? 11.460 -4.044 15.110 1.00 91.69 93 ARG A CA 1
ATOM 729 C C . ARG A 1 93 ? 11.480 -4.854 13.815 1.00 91.69 93 ARG A C 1
ATOM 731 O O . ARG A 1 93 ? 12.336 -5.725 13.694 1.00 91.69 93 ARG A O 1
ATOM 738 N N . VAL A 1 94 ? 10.637 -4.521 12.835 1.00 89.62 94 VAL A N 1
ATOM 739 C CA . VAL A 1 94 ? 10.650 -5.157 11.503 1.00 89.62 94 VAL A CA 1
ATOM 740 C C . VAL A 1 94 ? 12.025 -5.018 10.852 1.00 89.62 94 VAL A C 1
ATOM 742 O O . VAL A 1 94 ? 12.596 -6.006 10.389 1.00 89.62 94 VAL A O 1
ATOM 745 N N . VAL A 1 95 ? 12.603 -3.814 10.880 1.00 85.81 95 VAL A N 1
ATOM 746 C CA . VAL A 1 95 ? 13.928 -3.543 10.310 1.00 85.81 95 VAL A CA 1
ATOM 747 C C . VAL A 1 95 ? 15.026 -4.355 10.998 1.00 85.81 95 VAL A C 1
ATOM 749 O O . VAL A 1 95 ? 15.888 -4.920 10.326 1.00 85.81 95 VAL A O 1
ATOM 752 N N . ASN A 1 96 ? 14.989 -4.454 12.325 1.00 84.81 96 ASN A N 1
ATOM 753 C CA . ASN A 1 96 ? 16.001 -5.169 13.101 1.00 84.81 96 ASN A CA 1
ATOM 754 C C . ASN A 1 96 ? 15.879 -6.699 13.022 1.00 84.81 96 ASN A C 1
ATOM 756 O O . ASN A 1 96 ? 16.889 -7.388 13.150 1.00 84.81 96 ASN A O 1
ATOM 760 N N . GLN A 1 97 ? 14.672 -7.236 12.826 1.00 79.38 97 GLN A N 1
ATOM 761 C CA . GLN A 1 97 ? 14.431 -8.681 12.741 1.00 79.38 97 GLN A CA 1
ATOM 762 C C . GLN A 1 97 ? 14.598 -9.239 11.320 1.00 79.38 97 GLN A C 1
ATOM 764 O O . GLN A 1 97 ? 14.974 -10.400 11.154 1.00 79.38 97 GLN A O 1
ATOM 769 N N . GLY A 1 98 ? 14.317 -8.437 10.290 1.00 67.56 98 GLY A N 1
ATOM 770 C CA . GLY A 1 98 ? 14.397 -8.879 8.902 1.00 67.56 98 GLY A CA 1
ATOM 771 C C . GLY A 1 98 ? 15.832 -9.024 8.389 1.00 67.56 98 GLY A C 1
ATOM 772 O O . GLY A 1 98 ? 16.767 -8.363 8.847 1.00 67.56 98 GLY A O 1
ATOM 773 N N . ASN A 1 99 ? 16.018 -9.850 7.353 1.00 69.12 99 ASN A N 1
ATOM 774 C CA . ASN A 1 99 ? 17.256 -9.820 6.578 1.00 69.12 99 ASN A CA 1
ATOM 775 C C . ASN A 1 99 ? 17.379 -8.430 5.940 1.00 69.12 99 ASN A C 1
ATOM 777 O O . ASN A 1 99 ? 16.655 -8.100 4.999 1.00 69.12 99 ASN A O 1
ATOM 781 N N . GLN A 1 100 ? 18.313 -7.628 6.447 1.00 67.56 100 GLN A N 1
ATOM 782 C CA . GLN A 1 100 ? 18.585 -6.263 5.996 1.00 67.56 100 GLN A CA 1
ATOM 783 C C . GLN A 1 100 ? 18.705 -6.149 4.470 1.00 67.56 100 GLN A C 1
ATOM 785 O O . GLN A 1 100 ? 18.300 -5.138 3.904 1.00 67.56 100 GLN A O 1
ATOM 790 N N . ALA A 1 101 ? 19.204 -7.180 3.779 1.00 65.75 101 ALA A N 1
ATOM 791 C CA . ALA A 1 101 ? 19.280 -7.192 2.319 1.00 65.75 101 ALA A CA 1
ATOM 792 C C . ALA A 1 101 ? 17.898 -7.275 1.644 1.00 65.75 101 ALA A C 1
ATOM 794 O O . ALA A 1 101 ? 17.664 -6.606 0.638 1.00 65.75 101 ALA A O 1
ATOM 795 N N . VAL A 1 102 ? 16.976 -8.063 2.204 1.00 67.94 102 VAL A N 1
ATOM 796 C CA . VAL A 1 102 ? 15.602 -8.208 1.699 1.00 67.94 102 VAL A CA 1
ATOM 797 C C . VAL A 1 102 ? 14.829 -6.915 1.925 1.00 67.94 102 VAL A C 1
ATOM 799 O O . VAL A 1 102 ? 14.283 -6.369 0.975 1.00 67.94 102 VAL A O 1
ATOM 802 N N . LEU A 1 103 ? 14.874 -6.356 3.135 1.00 72.00 103 LEU A N 1
ATOM 803 C CA . LEU A 1 103 ? 14.204 -5.089 3.444 1.00 72.00 103 LEU A CA 1
ATOM 804 C C . LEU A 1 103 ? 14.754 -3.917 2.631 1.00 72.00 103 LEU A C 1
ATOM 806 O O . LEU A 1 103 ? 13.982 -3.108 2.134 1.00 72.00 103 LEU A O 1
ATOM 810 N N . ARG A 1 104 ? 16.074 -3.850 2.415 1.00 69.94 104 ARG A N 1
ATOM 811 C CA . ARG A 1 104 ? 16.671 -2.853 1.512 1.00 69.94 104 ARG A CA 1
ATOM 812 C C . ARG A 1 104 ? 16.182 -3.015 0.081 1.00 69.94 104 ARG A C 1
ATOM 814 O O . ARG A 1 104 ? 15.917 -2.018 -0.577 1.00 69.94 104 ARG A O 1
ATOM 821 N N . ARG A 1 105 ? 16.047 -4.250 -0.407 1.00 72.00 105 ARG A N 1
ATOM 822 C CA . ARG A 1 105 ? 15.497 -4.509 -1.741 1.00 72.00 105 ARG A CA 1
ATOM 823 C C . ARG A 1 105 ? 14.036 -4.072 -1.835 1.00 72.00 105 ARG A C 1
ATOM 825 O O . ARG A 1 105 ? 13.690 -3.415 -2.809 1.00 72.00 105 ARG A O 1
ATOM 832 N N . LEU A 1 106 ? 13.222 -4.389 -0.826 1.00 72.94 106 LEU A N 1
ATOM 833 C CA . LEU A 1 106 ? 11.833 -3.935 -0.734 1.00 72.94 106 LEU A CA 1
ATOM 834 C C . LEU A 1 106 ? 11.784 -2.402 -0.748 1.00 72.94 106 LEU A C 1
ATOM 836 O O . LEU A 1 106 ? 11.104 -1.823 -1.579 1.00 72.94 106 LEU A O 1
ATOM 840 N N . VAL A 1 107 ? 12.599 -1.729 0.062 1.00 73.75 107 VAL A N 1
ATOM 841 C CA . VAL A 1 107 ? 12.650 -0.258 0.108 1.00 73.75 107 VAL A CA 1
ATOM 842 C C . VAL A 1 107 ? 13.110 0.348 -1.214 1.00 73.75 107 VAL A C 1
ATOM 844 O O . VAL A 1 107 ? 12.516 1.321 -1.656 1.00 73.75 107 VAL A O 1
ATOM 847 N N . ASN A 1 108 ? 14.110 -0.227 -1.882 1.00 73.00 108 ASN A N 1
ATOM 848 C CA . ASN A 1 108 ? 14.542 0.250 -3.198 1.00 73.00 108 ASN A CA 1
ATOM 849 C C . ASN A 1 108 ? 13.438 0.103 -4.255 1.00 73.00 108 ASN A C 1
ATOM 851 O O . ASN A 1 108 ? 13.334 0.941 -5.146 1.00 73.00 108 ASN A O 1
ATOM 855 N N . LEU A 1 109 ? 12.608 -0.939 -4.154 1.00 73.88 109 LEU A N 1
ATOM 856 C CA . LEU A 1 109 ? 11.429 -1.089 -5.006 1.00 73.88 109 LEU A CA 1
ATOM 857 C C . LEU A 1 109 ? 10.358 -0.036 -4.674 1.00 73.88 109 LEU A C 1
ATOM 859 O O . LEU A 1 109 ? 9.716 0.468 -5.590 1.00 73.88 109 LEU A O 1
ATOM 863 N N . LEU A 1 110 ? 10.194 0.327 -3.398 1.00 71.50 110 LEU A N 1
ATOM 864 C CA . LEU A 1 110 ? 9.185 1.281 -2.914 1.00 71.50 110 LEU A CA 1
ATOM 865 C C . LEU A 1 110 ? 9.549 2.755 -3.141 1.00 71.50 110 LEU A C 1
ATOM 867 O O . LEU A 1 110 ? 8.684 3.557 -3.477 1.00 71.50 110 LEU A O 1
ATOM 871 N N . ALA A 1 111 ? 10.811 3.130 -2.926 1.00 65.06 111 ALA A N 1
ATOM 872 C CA . ALA A 1 111 ? 11.256 4.524 -2.880 1.00 65.06 111 ALA A CA 1
ATOM 873 C C . ALA A 1 111 ? 11.381 5.182 -4.266 1.00 65.06 111 ALA A C 1
ATOM 875 O O . ALA A 1 111 ? 11.576 6.394 -4.353 1.00 65.06 111 ALA A O 1
ATOM 876 N N . GLY A 1 112 ? 11.272 4.410 -5.352 1.00 60.59 112 GLY A N 1
ATOM 877 C CA . GLY A 1 112 ? 11.596 4.902 -6.690 1.00 60.59 112 GLY A CA 1
ATOM 878 C C . GLY A 1 112 ? 13.053 5.378 -6.792 1.00 60.59 112 GLY A C 1
ATOM 879 O O . GLY A 1 112 ? 13.857 5.225 -5.874 1.00 60.59 112 GLY A O 1
ATOM 880 N N . SER A 1 113 ? 13.425 5.955 -7.933 1.00 49.50 113 SER A N 1
ATOM 881 C CA . SER A 1 113 ? 14.808 6.338 -8.262 1.00 49.50 113 SER A CA 1
ATOM 882 C C . SER A 1 113 ? 15.368 7.545 -7.489 1.00 49.50 113 SER A C 1
ATOM 884 O O . SER A 1 113 ? 16.388 8.089 -7.902 1.00 49.50 113 SER A O 1
ATOM 886 N N . ASP A 1 114 ? 14.729 7.990 -6.404 1.00 50.62 114 ASP A N 1
ATOM 887 C CA . ASP A 1 114 ? 15.073 9.241 -5.718 1.00 50.62 114 ASP A CA 1
ATOM 888 C C . ASP A 1 114 ? 15.118 9.050 -4.190 1.00 50.62 114 ASP A C 1
ATOM 890 O O . ASP A 1 114 ? 14.239 9.463 -3.432 1.00 50.62 114 ASP A O 1
ATOM 894 N N . ALA A 1 115 ? 16.145 8.339 -3.716 1.00 52.00 115 ALA A N 1
ATOM 895 C CA . ALA A 1 115 ? 16.255 7.924 -2.319 1.00 52.00 115 ALA A CA 1
ATOM 896 C C . ALA A 1 115 ? 17.217 8.819 -1.513 1.00 52.00 115 ALA A C 1
ATOM 898 O O . ALA A 1 115 ? 18.357 8.446 -1.240 1.00 52.00 115 ALA A O 1
ATOM 899 N N . ALA A 1 116 ? 16.737 9.993 -1.087 1.00 53.56 116 ALA A N 1
ATOM 900 C CA . ALA A 1 116 ? 17.395 10.825 -0.065 1.00 53.56 116 ALA A CA 1
ATOM 901 C C . ALA A 1 116 ? 16.886 10.557 1.373 1.00 53.56 116 ALA A C 1
ATOM 903 O O . ALA A 1 116 ? 17.367 11.176 2.323 1.00 53.56 116 ALA A O 1
ATOM 904 N N . ARG A 1 117 ? 15.898 9.665 1.553 1.00 63.44 117 ARG A N 1
ATOM 905 C CA . ARG A 1 117 ? 15.275 9.346 2.855 1.00 63.44 117 ARG A CA 1
ATOM 906 C C . ARG A 1 117 ? 15.876 8.098 3.500 1.00 63.44 117 ARG A C 1
ATOM 908 O O . ARG A 1 117 ? 16.385 7.218 2.809 1.00 63.44 117 ARG A O 1
ATOM 915 N N . SER A 1 118 ? 15.777 8.001 4.829 1.00 75.81 118 SER A N 1
ATOM 916 C CA . SER A 1 118 ? 16.140 6.776 5.545 1.00 75.81 118 SER A CA 1
ATOM 917 C C . SER A 1 118 ? 15.151 5.638 5.231 1.00 75.81 118 SER A C 1
ATOM 919 O O . SER A 1 118 ? 13.987 5.869 4.881 1.00 75.81 118 SER A O 1
ATOM 921 N N . VAL A 1 119 ? 15.621 4.391 5.349 1.00 79.75 119 VAL A N 1
ATOM 922 C CA . VAL A 1 119 ? 14.789 3.183 5.187 1.00 79.75 119 VAL A CA 1
ATOM 923 C C . VAL A 1 119 ? 13.606 3.206 6.156 1.00 79.75 119 VAL A C 1
ATOM 925 O O . VAL A 1 119 ? 12.477 2.939 5.754 1.00 79.75 119 VAL A O 1
ATOM 928 N N . GLU A 1 120 ? 13.859 3.575 7.412 1.00 84.50 120 GLU A N 1
ATOM 929 C CA . GLU A 1 120 ? 12.836 3.638 8.455 1.00 84.50 120 GLU A CA 1
ATOM 930 C C . GLU A 1 120 ? 11.756 4.672 8.126 1.00 84.50 120 GLU A C 1
ATOM 932 O O . GLU A 1 120 ? 10.579 4.333 8.162 1.00 84.50 120 GLU A O 1
ATOM 937 N N . ASP A 1 121 ? 12.127 5.893 7.721 1.00 85.44 121 ASP A N 1
ATOM 938 C CA . ASP A 1 121 ? 11.148 6.942 7.387 1.00 85.44 121 ASP A CA 1
ATOM 939 C C . ASP A 1 121 ? 10.255 6.543 6.208 1.00 85.44 121 ASP A C 1
ATOM 941 O O . ASP A 1 121 ? 9.058 6.834 6.192 1.00 85.44 121 ASP A O 1
ATOM 945 N N . THR A 1 122 ? 10.835 5.857 5.221 1.00 85.19 122 THR A N 1
ATOM 946 C CA . THR A 1 122 ? 10.092 5.363 4.055 1.00 85.19 122 THR A CA 1
ATOM 947 C C . THR A 1 122 ? 9.068 4.313 4.476 1.00 85.19 122 THR A C 1
ATOM 949 O O . THR A 1 122 ? 7.900 4.410 4.103 1.00 85.19 122 THR A O 1
ATOM 952 N N . LEU A 1 123 ? 9.477 3.344 5.301 1.00 88.50 123 LEU A N 1
ATOM 953 C CA . LEU A 1 123 ? 8.581 2.308 5.814 1.00 88.50 123 LEU A CA 1
ATOM 954 C C . LEU A 1 123 ? 7.497 2.892 6.725 1.00 88.50 123 LEU A C 1
ATOM 956 O O . LEU A 1 123 ? 6.337 2.519 6.584 1.00 88.50 123 LEU A O 1
ATOM 960 N N . VAL A 1 124 ? 7.839 3.845 7.599 1.00 91.56 124 VAL A N 1
ATOM 961 C CA . VAL A 1 124 ? 6.866 4.556 8.445 1.00 91.56 124 VAL A CA 1
ATOM 962 C C . VAL A 1 124 ? 5.807 5.254 7.593 1.00 91.56 124 VAL A C 1
ATOM 964 O O . VAL A 1 124 ? 4.627 5.172 7.930 1.00 91.56 124 VAL A O 1
ATOM 967 N N . GLY A 1 125 ? 6.192 5.897 6.486 1.00 90.25 125 GLY A N 1
ATOM 968 C CA . GLY A 1 125 ? 5.238 6.485 5.542 1.00 90.25 125 GLY A CA 1
ATOM 969 C C . GLY A 1 125 ? 4.294 5.436 4.953 1.00 90.25 125 GLY A C 1
ATOM 970 O O . GLY A 1 125 ? 3.080 5.550 5.096 1.00 90.25 125 GLY A O 1
ATOM 971 N N . VAL A 1 126 ? 4.853 4.358 4.391 1.00 90.81 126 VAL A N 1
ATOM 972 C CA . VAL A 1 126 ? 4.079 3.267 3.770 1.00 90.81 126 VAL A CA 1
ATOM 973 C C . VAL A 1 126 ? 3.063 2.658 4.741 1.00 90.81 126 VAL A C 1
ATOM 975 O O . VAL A 1 126 ? 1.887 2.539 4.401 1.00 90.81 126 VAL A O 1
ATOM 978 N N . VAL A 1 127 ? 3.481 2.298 5.959 1.00 93.31 127 VAL A N 1
ATOM 979 C CA . VAL A 1 127 ? 2.570 1.690 6.945 1.00 93.31 127 VAL A CA 1
ATOM 980 C C . VAL A 1 127 ? 1.550 2.699 7.468 1.00 93.31 127 VAL A C 1
ATOM 982 O O . VAL A 1 127 ? 0.414 2.335 7.752 1.00 93.31 127 VAL A O 1
ATOM 985 N N . THR A 1 128 ? 1.907 3.981 7.571 1.00 93.12 128 THR A N 1
ATOM 986 C CA . THR A 1 128 ? 0.957 5.018 7.993 1.00 93.12 128 THR A CA 1
ATOM 987 C C . THR A 1 128 ? -0.165 5.179 6.974 1.00 93.12 128 THR A C 1
ATOM 989 O O . THR A 1 128 ? -1.329 5.233 7.371 1.00 93.12 128 THR A O 1
ATOM 992 N N . ASP A 1 129 ? 0.177 5.174 5.687 1.00 92.12 129 ASP A N 1
ATOM 993 C CA . ASP A 1 129 ? -0.770 5.423 4.603 1.00 92.12 129 ASP A CA 1
ATOM 994 C C . ASP A 1 129 ? -1.622 4.189 4.263 1.00 92.12 129 ASP A C 1
ATOM 996 O O . ASP A 1 129 ? -2.804 4.318 3.935 1.00 92.12 129 ASP A O 1
ATOM 1000 N N . LEU A 1 130 ? -1.047 2.982 4.347 1.00 92.88 130 LEU A N 1
ATOM 1001 C CA . LEU A 1 130 ? -1.652 1.773 3.770 1.00 92.88 130 LEU A CA 1
ATOM 1002 C C . LEU A 1 130 ? -2.097 0.714 4.786 1.00 92.88 130 LEU A C 1
ATOM 1004 O O . LEU A 1 130 ? -2.859 -0.178 4.414 1.00 92.88 130 LEU A O 1
ATOM 1008 N N . HIS A 1 131 ? -1.704 0.797 6.063 1.00 92.88 131 HIS A N 1
ATOM 1009 C CA . HIS A 1 131 ? -2.054 -0.235 7.057 1.00 92.88 131 HIS A CA 1
ATOM 1010 C C . HIS A 1 131 ? -3.563 -0.398 7.258 1.00 92.88 131 HIS A C 1
ATOM 1012 O O . HIS A 1 131 ? -4.054 -1.524 7.326 1.00 92.88 131 HIS A O 1
ATOM 1018 N N . ARG A 1 132 ? -4.328 0.702 7.251 1.00 89.12 132 ARG A N 1
ATOM 1019 C CA . ARG A 1 132 ? -5.797 0.629 7.316 1.00 89.12 132 ARG A CA 1
ATOM 1020 C C . ARG A 1 132 ? -6.376 -0.165 6.141 1.00 89.12 132 ARG A C 1
ATOM 1022 O O . ARG A 1 132 ? -7.229 -1.023 6.347 1.00 89.12 132 ARG A O 1
ATOM 1029 N N . ILE A 1 133 ? -5.884 0.097 4.929 1.00 90.44 133 ILE A N 1
ATOM 1030 C CA . ILE A 1 133 ? -6.330 -0.586 3.707 1.00 90.44 133 ILE A CA 1
ATOM 1031 C C . ILE A 1 133 ? -5.996 -2.076 3.799 1.00 90.44 133 ILE A C 1
ATOM 1033 O O . ILE A 1 133 ? -6.865 -2.909 3.563 1.00 90.44 133 ILE A O 1
ATOM 1037 N N . TYR A 1 134 ? -4.777 -2.419 4.219 1.00 91.25 134 TYR A N 1
ATOM 1038 C CA . TYR A 1 134 ? -4.376 -3.805 4.463 1.00 91.25 134 TYR A CA 1
ATOM 1039 C C . TYR A 1 134 ? -5.371 -4.536 5.373 1.00 91.25 134 TYR A C 1
ATOM 1041 O O . TYR A 1 134 ? -5.971 -5.524 4.944 1.00 91.25 134 TYR A O 1
ATOM 1049 N N . ARG A 1 135 ? -5.658 -3.976 6.556 1.00 88.06 135 ARG A N 1
ATOM 1050 C CA . ARG A 1 135 ? -6.603 -4.550 7.531 1.00 88.06 135 ARG A CA 1
ATOM 1051 C C . ARG A 1 135 ? -8.016 -4.733 6.973 1.00 88.06 135 ARG A C 1
ATOM 1053 O O . ARG A 1 135 ? -8.664 -5.733 7.270 1.00 88.06 135 ARG A O 1
ATOM 1060 N N . GLU A 1 136 ? -8.506 -3.774 6.192 1.00 85.88 136 GLU A N 1
ATOM 1061 C CA . GLU A 1 136 ? -9.836 -3.840 5.573 1.00 85.88 136 GLU A CA 1
ATOM 1062 C C . GLU A 1 136 ? -9.903 -4.906 4.467 1.00 85.88 136 GLU A C 1
ATOM 1064 O O . GLU A 1 136 ? -10.927 -5.571 4.303 1.00 85.88 136 GLU A O 1
ATOM 1069 N N . THR A 1 137 ? -8.812 -5.104 3.722 1.00 87.69 137 THR A N 1
ATOM 1070 C CA . THR A 1 137 ? -8.771 -6.082 2.624 1.00 87.69 137 THR A CA 1
ATOM 1071 C C . THR A 1 137 ? -8.580 -7.524 3.089 1.00 87.69 137 THR A C 1
ATOM 1073 O O . THR A 1 137 ? -9.219 -8.413 2.517 1.00 87.69 137 THR A O 1
ATOM 1076 N N . GLU A 1 138 ? -7.805 -7.767 4.153 1.00 79.00 138 GLU A N 1
ATOM 1077 C CA . GLU A 1 138 ? -7.595 -9.100 4.749 1.00 79.00 138 GLU A CA 1
ATOM 1078 C C . GLU A 1 138 ? -8.916 -9.811 5.089 1.00 79.00 138 GLU A C 1
ATOM 1080 O O . GLU A 1 138 ? -9.066 -11.008 4.858 1.00 79.00 138 GLU A O 1
ATOM 1085 N N . ALA A 1 139 ? -9.923 -9.065 5.554 1.00 63.50 139 ALA A N 1
ATOM 1086 C CA . ALA A 1 139 ? -11.188 -9.620 6.032 1.00 63.50 139 ALA A CA 1
ATOM 1087 C C . ALA A 1 139 ? -12.146 -10.134 4.932 1.00 63.50 139 ALA A C 1
ATOM 1089 O O . ALA A 1 139 ? -13.180 -10.714 5.261 1.00 63.50 139 ALA A O 1
ATOM 1090 N N . GLY A 1 140 ? -11.856 -9.950 3.635 1.00 60.75 140 GLY A N 1
ATOM 1091 C CA . GLY A 1 140 ? -12.793 -10.417 2.599 1.00 60.75 140 GLY A CA 1
ATOM 1092 C C . GLY A 1 140 ? -12.329 -10.420 1.145 1.00 60.75 140 GLY A C 1
ATOM 1093 O O . GLY A 1 140 ? -12.920 -11.124 0.327 1.00 60.75 140 GLY A O 1
ATOM 1094 N N . THR A 1 141 ? -11.284 -9.671 0.794 1.00 62.03 141 THR A N 1
ATOM 1095 C CA . THR A 1 141 ? -10.737 -9.652 -0.579 1.00 62.03 141 THR A CA 1
ATOM 1096 C C . THR A 1 141 ? -9.306 -10.178 -0.658 1.00 62.03 141 THR A C 1
ATOM 1098 O O . THR A 1 141 ? -8.903 -10.623 -1.735 1.00 62.03 141 THR A O 1
ATOM 1101 N N . GLY A 1 142 ? -8.603 -10.229 0.481 1.00 67.81 142 GLY A N 1
ATOM 1102 C CA . GLY A 1 142 ? -7.305 -10.862 0.702 1.00 67.81 142 GLY A CA 1
ATOM 1103 C C . GLY A 1 142 ? -6.335 -10.658 -0.455 1.00 67.81 142 GLY A C 1
ATOM 1104 O O . GLY A 1 142 ? -6.166 -9.551 -0.973 1.00 67.81 142 GLY A O 1
ATOM 1105 N N . ASP A 1 143 ? -5.784 -11.777 -0.923 1.00 69.12 143 ASP A N 1
ATOM 1106 C CA . ASP A 1 143 ? -4.859 -11.866 -2.053 1.00 69.12 143 ASP A CA 1
ATOM 1107 C C . ASP A 1 143 ? -5.321 -11.116 -3.314 1.00 69.12 143 ASP A C 1
ATOM 1109 O O . ASP A 1 143 ? -4.481 -10.615 -4.052 1.00 69.12 143 ASP A O 1
ATOM 1113 N N . LYS A 1 144 ? -6.627 -10.986 -3.594 1.00 80.56 144 LYS A N 1
ATOM 1114 C CA . LYS A 1 144 ? -7.102 -10.325 -4.828 1.00 80.56 144 LYS A CA 1
ATOM 1115 C C . LYS A 1 144 ? -6.866 -8.817 -4.831 1.00 80.56 144 LYS A C 1
ATOM 1117 O O . LYS A 1 144 ? -6.744 -8.245 -5.910 1.00 80.56 144 LYS A O 1
ATOM 1122 N N . ALA A 1 145 ? -6.820 -8.181 -3.660 1.00 84.50 145 ALA A N 1
ATOM 1123 C CA . ALA A 1 145 ? -6.567 -6.745 -3.557 1.00 84.50 145 ALA A CA 1
ATOM 1124 C C . ALA A 1 145 ? -5.101 -6.402 -3.867 1.00 84.50 145 ALA A C 1
ATOM 1126 O O . ALA A 1 145 ? -4.819 -5.387 -4.500 1.00 84.50 145 ALA A O 1
ATOM 1127 N N . TRP A 1 146 ? -4.180 -7.286 -3.479 1.00 87.31 146 TRP A N 1
ATOM 1128 C CA . TRP A 1 146 ? -2.734 -7.072 -3.591 1.00 87.31 146 TRP A CA 1
ATOM 1129 C C . TRP A 1 146 ? -2.105 -7.803 -4.789 1.00 87.31 146 TRP A C 1
ATOM 1131 O O . TRP A 1 146 ? -1.085 -7.373 -5.317 1.00 87.31 146 TRP A O 1
ATOM 1141 N N . LYS A 1 147 ? -2.746 -8.864 -5.292 1.00 84.25 147 LYS A N 1
ATOM 1142 C CA . LYS A 1 147 ? -2.345 -9.648 -6.476 1.00 84.25 147 LYS A CA 1
ATOM 1143 C C . LYS A 1 147 ? -3.376 -9.490 -7.599 1.00 84.25 147 LYS A C 1
ATOM 1145 O O . LYS A 1 147 ? -3.900 -10.464 -8.138 1.00 84.25 147 LYS A O 1
ATOM 1150 N N . TRP A 1 148 ? -3.701 -8.240 -7.923 1.00 83.94 148 TRP A N 1
ATOM 1151 C CA . TRP A 1 148 ? -4.761 -7.893 -8.877 1.00 83.94 148 TRP A CA 1
ATOM 1152 C C . TRP A 1 148 ? -4.339 -8.043 -10.347 1.00 83.94 148 TRP A C 1
ATOM 1154 O O . TRP A 1 148 ? -5.183 -8.277 -11.214 1.00 83.94 148 TRP A O 1
ATOM 1164 N N . LEU A 1 149 ? -3.041 -7.920 -10.639 1.00 89.81 149 LEU A N 1
ATOM 1165 C CA . LEU A 1 149 ? -2.495 -7.979 -11.992 1.00 89.81 149 LEU A CA 1
ATOM 1166 C C . LEU A 1 149 ? -1.739 -9.290 -12.211 1.00 89.81 149 LEU A C 1
ATOM 1168 O O . LEU A 1 149 ? -0.840 -9.634 -11.447 1.00 89.81 149 LEU A O 1
ATOM 1172 N N . LYS A 1 150 ? -2.059 -9.995 -13.300 1.00 90.31 150 LYS A N 1
ATOM 1173 C CA . LYS A 1 150 ? -1.213 -11.066 -13.836 1.00 90.31 150 LYS A CA 1
ATOM 1174 C C . LYS A 1 150 ? -0.289 -10.446 -14.889 1.00 90.31 150 LYS A C 1
ATOM 1176 O O . LYS A 1 150 ? -0.772 -10.167 -15.989 1.00 90.31 150 LYS A O 1
ATOM 1181 N N . PRO A 1 151 ? 0.991 -10.186 -14.574 1.00 91.06 151 PRO A N 1
ATOM 1182 C CA . PRO A 1 151 ? 1.858 -9.483 -15.502 1.00 91.06 151 PRO A CA 1
ATOM 1183 C C . PRO A 1 151 ? 2.242 -10.404 -16.675 1.00 91.06 151 PRO A C 1
ATOM 1185 O O . PRO A 1 151 ? 2.276 -11.631 -16.512 1.00 91.06 151 PRO A O 1
ATOM 1188 N N . PRO A 1 152 ? 2.544 -9.840 -17.859 1.00 93.62 152 PRO A N 1
ATOM 1189 C CA . PRO A 1 152 ? 3.220 -10.569 -18.929 1.00 93.62 152 PRO A CA 1
ATOM 1190 C C . PRO A 1 152 ? 4.587 -11.097 -18.475 1.00 93.62 152 PRO A C 1
ATOM 1192 O O . PRO A 1 152 ? 5.101 -10.705 -17.425 1.00 93.62 152 PRO A O 1
ATOM 1195 N N . SER A 1 153 ? 5.216 -11.947 -19.285 1.00 93.88 153 SER A N 1
ATOM 1196 C CA . SER A 1 153 ? 6.617 -12.321 -19.065 1.00 93.88 153 SER A CA 1
ATOM 1197 C C . SER A 1 153 ? 7.499 -11.075 -19.026 1.00 93.88 153 SER A C 1
ATOM 1199 O O . SER A 1 153 ? 7.345 -10.181 -19.859 1.00 93.88 153 SER A O 1
ATOM 1201 N N . ARG A 1 154 ? 8.408 -11.006 -18.049 1.00 93.81 154 ARG A N 1
ATOM 1202 C CA . ARG A 1 154 ? 9.355 -9.893 -17.956 1.00 93.81 154 ARG A CA 1
ATOM 1203 C C . ARG A 1 154 ? 10.269 -9.906 -19.182 1.00 93.81 154 ARG A C 1
ATOM 1205 O O . ARG A 1 154 ? 10.849 -10.963 -19.442 1.00 93.81 154 ARG A O 1
ATOM 1212 N N . PRO A 1 155 ? 10.432 -8.772 -19.881 1.00 94.06 155 PRO A N 1
ATOM 1213 C CA . PRO A 1 155 ? 11.297 -8.729 -21.043 1.00 94.06 155 PRO A CA 1
ATOM 1214 C C . PRO A 1 155 ? 12.749 -8.980 -20.634 1.00 94.06 155 PRO A C 1
ATOM 1216 O O . PRO A 1 155 ? 13.286 -8.353 -19.717 1.00 94.06 155 PRO A O 1
ATOM 1219 N N . GLY A 1 156 ? 13.387 -9.924 -21.314 1.00 94.19 156 GLY A N 1
ATOM 1220 C CA . GLY A 1 156 ? 14.816 -10.167 -21.210 1.00 94.19 156 GLY A CA 1
ATOM 1221 C C . GLY A 1 156 ? 15.623 -9.108 -21.958 1.00 94.19 156 GLY A C 1
ATOM 1222 O O . GLY A 1 156 ? 15.117 -8.379 -22.812 1.00 94.19 156 GLY A O 1
ATOM 1223 N N . ARG A 1 157 ? 16.934 -9.062 -21.694 1.00 94.00 157 ARG A N 1
ATOM 1224 C CA . ARG A 1 157 ? 17.829 -8.132 -22.397 1.00 94.00 157 ARG A CA 1
ATOM 1225 C C . ARG A 1 157 ? 17.835 -8.353 -23.917 1.00 94.00 157 ARG A C 1
ATOM 1227 O O . ARG A 1 157 ? 17.894 -7.384 -24.660 1.00 94.00 157 ARG A O 1
ATOM 1234 N N . SER A 1 158 ? 17.696 -9.601 -24.368 1.00 95.00 158 SER A N 1
ATOM 1235 C CA . SER A 1 158 ? 17.611 -9.938 -25.793 1.00 95.00 158 SER A CA 1
ATOM 1236 C C . SER A 1 158 ? 16.383 -9.340 -26.481 1.00 95.00 158 SER A C 1
ATOM 1238 O O . SER A 1 158 ? 16.512 -8.830 -27.585 1.00 95.00 158 SER A O 1
ATOM 1240 N N . GLU A 1 159 ? 15.216 -9.355 -25.829 1.00 94.56 159 GLU A N 1
ATOM 1241 C CA . GLU A 1 159 ? 13.980 -8.781 -26.383 1.00 94.56 159 GLU A CA 1
ATOM 1242 C C . GLU A 1 159 ? 14.101 -7.257 -26.519 1.00 94.56 159 GLU A C 1
ATOM 1244 O O . GLU A 1 159 ? 13.688 -6.676 -27.520 1.00 94.56 159 GLU A O 1
ATOM 1249 N N . ILE A 1 160 ? 14.748 -6.605 -25.549 1.00 95.69 160 ILE A N 1
ATOM 1250 C CA . ILE A 1 160 ? 15.040 -5.167 -25.610 1.00 95.69 160 ILE A CA 1
ATOM 1251 C C . ILE A 1 160 ? 16.013 -4.864 -26.753 1.00 95.69 160 ILE A C 1
ATOM 1253 O O . ILE A 1 160 ? 15.756 -3.958 -27.544 1.00 95.69 160 ILE A O 1
ATOM 1257 N N . ASP A 1 161 ? 17.094 -5.637 -26.880 1.00 96.38 161 ASP A N 1
ATOM 1258 C CA . ASP A 1 161 ? 18.081 -5.462 -27.950 1.00 96.38 161 ASP A CA 1
ATOM 1259 C C . ASP A 1 161 ? 17.462 -5.687 -29.347 1.00 96.38 161 ASP A C 1
ATOM 1261 O O . ASP A 1 161 ? 17.855 -5.033 -30.314 1.00 96.38 161 ASP A O 1
ATOM 1265 N N . GLU A 1 162 ? 16.489 -6.592 -29.479 1.00 96.12 162 GLU A N 1
ATOM 1266 C CA . GLU A 1 162 ? 15.733 -6.807 -30.721 1.00 96.12 162 GLU A CA 1
ATOM 1267 C C . GLU A 1 162 ? 14.881 -5.589 -31.092 1.00 96.12 162 GLU A C 1
ATOM 1269 O O . GLU A 1 162 ? 14.918 -5.144 -32.242 1.00 96.12 162 GLU A O 1
ATOM 1274 N N . VAL A 1 163 ? 14.176 -4.997 -30.124 1.00 95.62 163 VAL A N 1
ATOM 1275 C CA . VAL A 1 163 ? 13.392 -3.774 -30.352 1.00 95.62 163 VAL A CA 1
ATOM 1276 C C . VAL A 1 163 ? 14.302 -2.582 -30.651 1.00 95.62 163 VAL A C 1
ATOM 1278 O O . VAL A 1 163 ? 14.012 -1.810 -31.565 1.00 95.62 163 VAL A O 1
ATOM 1281 N N . VAL A 1 164 ? 15.435 -2.449 -29.957 1.00 96.81 164 VAL A N 1
ATOM 1282 C CA . VAL A 1 164 ? 16.448 -1.423 -30.256 1.00 96.81 164 VAL A CA 1
ATOM 1283 C C . VAL A 1 164 ? 16.933 -1.550 -31.700 1.00 96.81 164 VAL A C 1
ATOM 1285 O O . VAL A 1 164 ? 16.896 -0.567 -32.438 1.00 96.81 164 VAL A O 1
ATOM 1288 N N . LYS A 1 165 ? 17.279 -2.759 -32.157 1.00 96.62 165 LYS A N 1
ATOM 1289 C CA . LYS A 1 165 ? 17.674 -2.994 -33.556 1.00 96.62 165 LYS A CA 1
ATOM 1290 C C . LYS A 1 165 ? 16.549 -2.690 -34.541 1.00 96.62 165 LYS A C 1
ATOM 1292 O O . LYS A 1 165 ? 16.808 -2.153 -35.617 1.00 96.62 165 LYS A O 1
ATOM 1297 N N . ALA A 1 166 ? 15.304 -3.034 -34.216 1.00 95.06 166 ALA A N 1
ATOM 1298 C CA . ALA A 1 166 ? 14.160 -2.713 -35.067 1.00 95.06 166 ALA A CA 1
ATOM 1299 C C . ALA A 1 166 ? 13.970 -1.193 -35.199 1.00 95.06 166 ALA A C 1
ATOM 1301 O O . ALA A 1 166 ? 13.738 -0.697 -36.299 1.00 95.06 166 ALA A O 1
ATOM 1302 N N . MET A 1 167 ? 14.140 -0.454 -34.099 1.00 94.00 167 MET A N 1
ATOM 1303 C CA . MET A 1 167 ? 14.121 1.008 -34.080 1.00 94.00 167 MET A CA 1
ATOM 1304 C C . MET A 1 167 ? 15.273 1.596 -34.906 1.00 94.00 167 MET A C 1
ATOM 1306 O O . MET A 1 167 ? 15.029 2.417 -35.780 1.00 94.00 167 MET A O 1
ATOM 1310 N N . GLU A 1 168 ? 16.511 1.133 -34.725 1.00 94.62 168 GLU A N 1
ATOM 1311 C CA . GLU A 1 168 ? 17.669 1.604 -35.505 1.00 94.62 168 GLU A CA 1
ATOM 1312 C C . GLU A 1 168 ? 17.484 1.448 -37.023 1.00 94.62 168 GLU A C 1
ATOM 1314 O O . GLU A 1 168 ? 17.959 2.285 -37.792 1.00 94.62 168 GLU A O 1
ATOM 1319 N N . ASN A 1 169 ? 16.763 0.408 -37.453 1.00 92.81 169 ASN A N 1
ATOM 1320 C CA . ASN A 1 169 ? 16.466 0.129 -38.859 1.00 92.81 169 ASN A CA 1
ATOM 1321 C C . ASN A 1 169 ? 15.127 0.725 -39.341 1.00 92.81 169 ASN A C 1
ATOM 1323 O O . ASN A 1 169 ? 14.684 0.422 -40.452 1.00 92.81 169 ASN A O 1
ATOM 1327 N N . ALA A 1 170 ? 14.458 1.551 -38.531 1.00 90.25 170 ALA A N 1
ATOM 1328 C CA . ALA A 1 170 ? 13.164 2.120 -38.882 1.00 90.25 170 ALA A CA 1
ATOM 1329 C C . ALA A 1 170 ? 13.271 3.052 -40.110 1.00 90.25 170 ALA A C 1
ATOM 1331 O O . ALA A 1 170 ? 14.153 3.916 -40.156 1.00 90.25 170 ALA A O 1
ATOM 1332 N N . PRO A 1 171 ? 12.352 2.950 -41.093 1.00 87.06 171 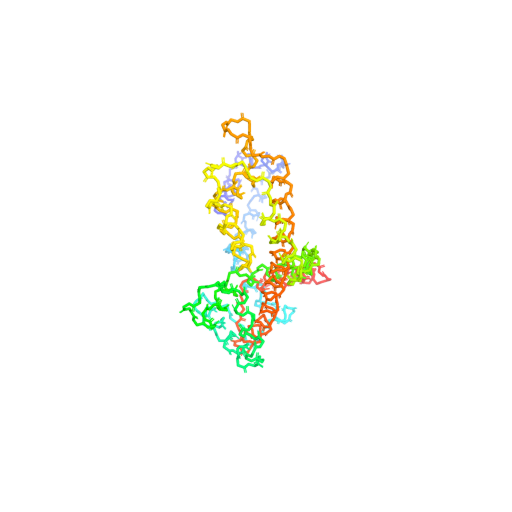PRO A N 1
ATOM 1333 C CA . PRO A 1 171 ? 12.398 3.738 -42.324 1.00 87.06 171 PRO A CA 1
ATOM 1334 C C . PRO A 1 171 ? 11.909 5.176 -42.084 1.00 87.06 171 PRO A C 1
ATOM 1336 O O . PRO A 1 171 ? 10.796 5.561 -42.443 1.00 87.06 171 PRO A O 1
ATOM 1339 N N . LEU A 1 172 ? 12.744 5.985 -41.435 1.00 84.12 172 LEU A N 1
ATOM 1340 C CA . LEU A 1 172 ? 12.479 7.404 -41.212 1.00 84.12 172 LEU A CA 1
ATOM 1341 C C . LEU A 1 172 ? 12.718 8.210 -42.499 1.00 84.12 172 LEU A C 1
ATOM 1343 O O . LEU A 1 172 ? 13.737 7.999 -43.158 1.00 84.12 172 LEU A O 1
ATOM 1347 N N . PRO A 1 173 ? 11.850 9.185 -42.837 1.00 80.88 173 PRO A N 1
ATOM 1348 C CA . PRO A 1 173 ? 12.090 10.068 -43.975 1.00 80.88 173 PRO A CA 1
ATOM 1349 C C . PRO A 1 173 ? 13.419 10.828 -43.830 1.00 80.88 173 PRO A C 1
ATOM 1351 O O . PRO A 1 173 ? 13.717 11.373 -42.759 1.00 80.88 173 PRO A O 1
ATOM 1354 N N . GLU A 1 174 ? 14.211 10.889 -44.903 1.00 75.62 174 GLU A N 1
ATOM 1355 C CA . GLU A 1 174 ? 15.468 11.646 -44.918 1.00 75.62 174 GLU A CA 1
ATOM 1356 C C . GLU A 1 174 ? 15.229 13.130 -44.599 1.00 75.62 174 GLU A C 1
ATOM 1358 O O . GLU A 1 174 ? 14.269 13.741 -45.066 1.00 75.62 174 GLU A O 1
ATOM 1363 N N . GLY A 1 175 ? 16.091 13.715 -43.761 1.00 71.50 175 GLY A N 1
ATOM 1364 C CA . GLY A 1 175 ? 15.964 15.111 -43.327 1.00 71.50 175 GLY A CA 1
ATOM 1365 C C . GLY A 1 175 ? 14.802 15.382 -42.362 1.00 71.50 175 GLY A C 1
ATOM 1366 O O . GLY A 1 175 ? 14.558 16.540 -42.021 1.00 71.50 175 GLY A O 1
ATOM 1367 N N . SER A 1 176 ? 14.096 14.344 -41.893 1.00 75.69 176 SER A N 1
ATOM 1368 C CA . SER A 1 176 ? 13.011 14.506 -40.926 1.00 75.69 176 SER A CA 1
ATOM 1369 C C . SER A 1 176 ? 13.508 15.108 -39.610 1.00 75.69 176 SER A C 1
ATOM 1371 O O . SER A 1 176 ? 14.495 14.660 -39.017 1.00 75.69 176 SER A O 1
ATOM 1373 N N . SER A 1 177 ? 12.749 16.073 -39.085 1.00 78.06 177 SER A N 1
ATOM 1374 C CA . SER A 1 177 ? 12.965 16.655 -37.755 1.00 78.06 177 SER A CA 1
ATOM 1375 C C . SER A 1 177 ? 12.879 15.617 -36.625 1.00 78.06 177 SER A C 1
ATOM 1377 O O . SER A 1 177 ? 13.314 15.884 -35.502 1.00 78.06 177 SER A O 1
ATOM 1379 N N . TRP A 1 178 ? 12.374 14.413 -36.914 1.00 80.25 178 TRP A N 1
ATOM 1380 C CA . TRP A 1 178 ? 12.218 13.331 -35.950 1.00 80.25 178 TRP A CA 1
ATOM 1381 C C . TRP A 1 178 ? 13.481 12.510 -35.699 1.00 80.25 178 TRP A C 1
ATOM 1383 O O . TRP A 1 178 ? 13.527 11.829 -34.680 1.00 80.25 178 TRP A O 1
ATOM 1393 N N . GLN A 1 179 ? 14.518 12.586 -36.542 1.00 86.69 179 GLN A N 1
ATOM 1394 C CA . GLN A 1 179 ? 15.727 11.753 -36.394 1.00 86.69 179 GLN A CA 1
ATOM 1395 C C . GLN A 1 179 ? 16.358 11.873 -34.997 1.00 86.69 179 GLN A C 1
ATOM 1397 O O . GLN A 1 179 ? 16.627 10.872 -34.333 1.00 86.69 179 GLN A O 1
ATOM 1402 N N . LYS A 1 180 ? 16.509 13.106 -34.495 1.00 88.06 180 LYS A N 1
ATOM 1403 C CA . LYS A 1 180 ? 17.045 13.360 -33.146 1.00 88.06 180 LYS A CA 1
ATOM 1404 C C . LYS A 1 180 ? 16.129 12.828 -32.041 1.00 88.06 180 LYS A C 1
ATOM 1406 O O . LYS A 1 180 ? 16.615 12.354 -31.018 1.00 88.06 180 LYS A O 1
ATOM 1411 N N . ALA A 1 181 ? 14.812 12.939 -32.216 1.00 88.25 181 ALA A N 1
ATOM 1412 C CA . ALA A 1 181 ? 13.839 12.429 -31.250 1.00 88.25 181 ALA A CA 1
ATOM 1413 C C . ALA A 1 181 ? 13.811 10.893 -31.238 1.00 88.25 181 ALA A C 1
ATOM 1415 O O . ALA A 1 181 ? 13.668 10.293 -30.178 1.00 88.25 181 ALA A O 1
ATOM 1416 N N . HIS A 1 182 ? 14.001 10.268 -32.398 1.00 91.50 182 HIS A N 1
ATOM 1417 C CA . HIS A 1 182 ? 14.057 8.824 -32.546 1.00 91.50 182 HIS A CA 1
ATOM 1418 C C . HIS A 1 182 ? 15.326 8.221 -31.934 1.00 91.50 182 HIS A C 1
ATOM 1420 O O . HIS A 1 182 ? 15.228 7.287 -31.150 1.00 91.50 182 HIS A O 1
ATOM 1426 N N . GLN A 1 183 ? 16.501 8.815 -32.175 1.00 92.94 183 GLN A N 1
ATOM 1427 C CA . GLN A 1 183 ? 17.745 8.402 -31.506 1.00 92.94 183 GLN A CA 1
ATOM 1428 C C . GLN A 1 183 ? 17.643 8.490 -29.979 1.00 92.94 183 GLN A C 1
ATOM 1430 O O . GLN A 1 183 ? 18.115 7.611 -29.264 1.00 92.94 183 GLN A O 1
ATOM 1435 N N . LYS A 1 184 ? 16.984 9.535 -29.467 1.00 94.25 184 LYS A N 1
ATOM 1436 C CA . LYS A 1 184 ? 16.692 9.655 -28.035 1.00 94.25 184 LYS A CA 1
ATOM 1437 C C . LYS A 1 184 ? 15.763 8.549 -27.539 1.00 94.25 184 LYS A C 1
ATOM 1439 O O . LYS A 1 184 ? 16.023 8.009 -26.475 1.00 94.25 184 LYS A O 1
ATOM 1444 N N . ALA A 1 185 ? 14.731 8.200 -28.306 1.00 93.81 185 ALA A N 1
ATOM 1445 C CA . ALA A 1 185 ? 13.832 7.102 -27.963 1.00 93.81 185 ALA A CA 1
ATOM 1446 C C . ALA A 1 185 ? 14.559 5.747 -27.939 1.00 93.81 185 ALA A C 1
ATOM 1448 O O . ALA A 1 185 ? 14.305 4.956 -27.041 1.00 93.81 185 ALA A O 1
ATOM 1449 N N . ILE A 1 186 ? 15.495 5.503 -28.865 1.00 95.88 186 ILE A N 1
ATOM 1450 C CA . ILE A 1 186 ? 16.355 4.307 -28.847 1.00 95.88 186 ILE A CA 1
ATOM 1451 C C . ILE A 1 186 ? 17.158 4.244 -27.544 1.00 95.88 186 ILE A C 1
ATOM 1453 O O . ILE A 1 186 ? 17.121 3.230 -26.855 1.00 95.88 186 ILE A O 1
ATOM 1457 N N . ALA A 1 187 ? 17.823 5.341 -27.171 1.00 95.81 187 ALA A N 1
ATOM 1458 C CA . ALA A 1 187 ? 18.573 5.409 -25.917 1.00 95.81 187 ALA A CA 1
ATOM 1459 C C . ALA A 1 187 ? 17.668 5.256 -24.678 1.00 95.81 187 ALA A C 1
ATOM 1461 O O . ALA A 1 187 ? 18.063 4.629 -23.696 1.00 95.81 187 ALA A O 1
ATOM 1462 N N . ASP A 1 188 ? 16.448 5.802 -24.722 1.00 95.44 188 ASP A N 1
ATOM 1463 C CA . ASP A 1 188 ? 15.468 5.646 -23.644 1.00 95.44 188 ASP A CA 1
ATOM 1464 C C . ASP A 1 188 ? 15.030 4.177 -23.502 1.00 95.44 188 ASP A C 1
ATOM 1466 O O . ASP A 1 188 ? 14.927 3.691 -22.383 1.00 95.44 188 ASP A O 1
ATOM 1470 N N . ILE A 1 189 ? 14.820 3.446 -24.603 1.00 95.56 189 ILE A N 1
ATOM 1471 C CA . ILE A 1 189 ? 14.494 2.008 -24.574 1.00 95.56 189 ILE A CA 1
ATOM 1472 C C . ILE A 1 189 ? 15.674 1.194 -24.037 1.00 95.56 189 ILE A C 1
ATOM 1474 O O . ILE A 1 189 ? 15.498 0.350 -23.162 1.00 95.56 189 ILE A O 1
ATOM 1478 N N . ASP A 1 190 ? 16.881 1.472 -24.530 1.00 94.38 190 ASP A N 1
ATOM 1479 C CA . ASP A 1 190 ? 18.103 0.759 -24.152 1.00 94.38 190 ASP A CA 1
ATOM 1480 C C . ASP A 1 190 ? 18.399 0.849 -22.646 1.00 94.38 190 ASP A C 1
ATOM 1482 O O . ASP A 1 190 ? 18.824 -0.123 -22.016 1.00 94.38 190 ASP A O 1
ATOM 1486 N N . THR A 1 191 ? 18.116 2.016 -22.063 1.00 93.94 191 THR A N 1
ATOM 1487 C CA . THR A 1 191 ? 18.296 2.306 -20.635 1.00 93.94 191 THR A CA 1
ATOM 1488 C C . THR A 1 191 ? 17.034 2.081 -19.800 1.00 93.94 191 THR A C 1
ATOM 1490 O O . THR A 1 191 ? 17.035 2.398 -18.611 1.00 93.94 191 THR A O 1
ATOM 1493 N N . MET A 1 192 ? 15.964 1.538 -20.396 1.00 93.44 192 MET A N 1
ATOM 1494 C CA . MET A 1 192 ? 14.652 1.337 -19.761 1.00 93.44 192 MET A CA 1
ATOM 1495 C C . MET A 1 192 ? 14.061 2.621 -19.144 1.00 93.44 192 MET A C 1
ATOM 1497 O O . MET A 1 192 ? 13.291 2.589 -18.184 1.00 93.44 192 MET A O 1
ATOM 1501 N N . ALA A 1 193 ? 14.396 3.789 -19.694 1.00 93.81 193 ALA A N 1
ATOM 1502 C CA . ALA A 1 193 ? 13.861 5.084 -19.294 1.00 93.81 193 ALA A CA 1
ATOM 1503 C C . ALA A 1 193 ? 12.446 5.296 -19.867 1.00 93.81 193 ALA A C 1
ATOM 1505 O O . ALA A 1 193 ? 12.179 6.233 -20.624 1.00 93.81 193 ALA A O 1
ATOM 1506 N N . TRP A 1 194 ? 11.513 4.419 -19.492 1.00 94.00 194 TRP A N 1
ATOM 1507 C CA . TRP A 1 194 ? 10.157 4.345 -20.040 1.00 94.00 194 TRP A CA 1
ATOM 1508 C C . TRP A 1 194 ? 9.373 5.652 -19.937 1.00 94.00 194 TRP A C 1
ATOM 1510 O O . TRP A 1 194 ? 8.704 6.040 -20.893 1.00 94.00 194 TRP A O 1
ATOM 1520 N N . GLY A 1 195 ? 9.512 6.374 -18.821 1.00 92.50 195 GLY A N 1
ATOM 1521 C CA . GLY A 1 195 ? 8.885 7.685 -18.642 1.00 92.50 195 GLY A CA 1
ATOM 1522 C C . GLY A 1 195 ? 9.327 8.702 -19.699 1.00 92.50 195 GLY A C 1
ATOM 1523 O O . GLY A 1 195 ? 8.507 9.475 -20.190 1.00 92.50 195 GLY A O 1
ATOM 1524 N N . ASN A 1 196 ? 10.593 8.657 -20.125 1.00 94.00 196 ASN A N 1
ATOM 1525 C CA . ASN A 1 196 ? 11.080 9.502 -21.214 1.00 94.00 196 ASN A CA 1
ATOM 1526 C C . ASN A 1 196 ? 10.521 9.043 -22.560 1.00 94.00 196 ASN A C 1
ATOM 1528 O O . ASN A 1 196 ? 10.100 9.891 -23.344 1.00 94.00 196 ASN A O 1
ATOM 1532 N N . LEU A 1 197 ? 10.478 7.729 -22.809 1.00 93.75 197 LEU A N 1
ATOM 1533 C CA . LEU A 1 197 ? 9.967 7.166 -24.060 1.00 93.75 197 LEU A CA 1
ATOM 1534 C C . LEU A 1 197 ? 8.540 7.649 -24.351 1.00 93.75 197 LEU A C 1
ATOM 1536 O O . LEU A 1 197 ? 8.273 8.120 -25.454 1.00 93.75 197 LEU A O 1
ATOM 1540 N N . VAL A 1 198 ? 7.637 7.574 -23.369 1.00 92.50 198 VAL A N 1
ATOM 1541 C CA . VAL A 1 198 ? 6.239 8.015 -23.538 1.00 92.50 198 VAL A CA 1
ATOM 1542 C C . VAL A 1 198 ? 6.027 9.503 -23.258 1.00 92.50 198 VAL A C 1
ATOM 1544 O O . VAL A 1 198 ? 5.007 10.055 -23.651 1.00 92.50 198 VAL A O 1
AT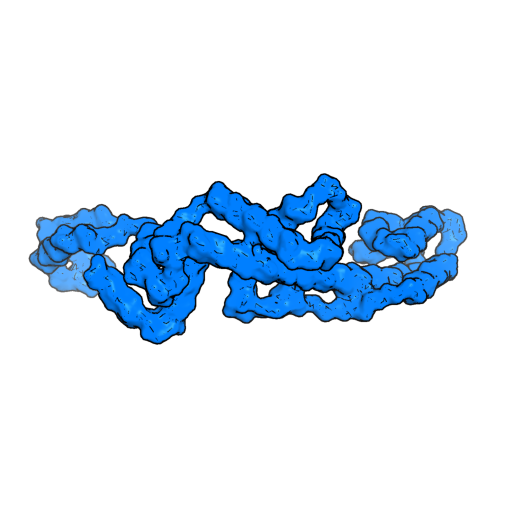OM 1547 N N . GLY A 1 199 ? 6.978 10.173 -22.605 1.00 90.44 199 GLY A N 1
ATOM 1548 C CA . GLY A 1 199 ? 6.852 11.570 -22.184 1.00 90.44 199 GLY A CA 1
ATOM 1549 C C . GLY A 1 199 ? 7.353 12.603 -23.196 1.00 90.44 199 GLY A C 1
ATOM 1550 O O . GLY A 1 199 ? 7.157 13.799 -22.984 1.00 90.44 199 GLY A O 1
ATOM 1551 N N . ARG A 1 200 ? 8.019 12.196 -24.289 1.00 88.12 200 ARG A N 1
ATOM 1552 C CA . ARG A 1 200 ? 8.561 13.141 -25.284 1.00 88.12 200 ARG A CA 1
ATOM 1553 C C . ARG A 1 200 ? 8.563 12.614 -26.719 1.00 88.12 200 ARG A C 1
ATOM 1555 O O . ARG A 1 200 ? 8.516 11.416 -26.980 1.00 88.12 200 ARG A O 1
ATOM 1562 N N . GLY A 1 201 ? 8.713 13.540 -27.668 1.00 86.56 201 GLY A N 1
ATOM 1563 C CA . GLY A 1 201 ? 9.010 13.231 -29.069 1.00 86.56 201 GLY A CA 1
ATOM 1564 C C . GLY A 1 201 ? 7.945 12.373 -29.759 1.00 86.56 201 GLY A C 1
ATOM 1565 O O . GLY A 1 201 ? 6.750 12.571 -29.559 1.00 86.56 201 GLY A O 1
ATOM 1566 N N . LEU A 1 202 ? 8.394 11.436 -30.601 1.00 86.19 202 LEU A N 1
ATOM 1567 C CA . LEU A 1 202 ? 7.504 10.523 -31.325 1.00 86.19 202 LEU A CA 1
ATOM 1568 C C . LEU A 1 202 ? 6.746 9.571 -30.394 1.00 86.19 202 LEU A C 1
ATOM 1570 O O . LEU A 1 202 ? 5.595 9.260 -30.678 1.00 86.19 202 LEU A O 1
ATOM 1574 N N . GLY A 1 203 ? 7.352 9.140 -29.284 1.00 89.06 203 GLY A N 1
ATOM 1575 C CA . GLY A 1 203 ? 6.692 8.223 -28.356 1.00 89.06 203 GLY A CA 1
ATOM 1576 C C . GLY A 1 203 ? 5.456 8.849 -27.708 1.00 89.06 203 GLY A C 1
ATOM 1577 O O . GLY A 1 203 ? 4.397 8.232 -27.733 1.00 89.06 203 GLY A O 1
ATOM 1578 N N . LEU A 1 204 ? 5.538 10.109 -27.262 1.00 89.50 204 LEU A N 1
ATOM 1579 C CA . LEU A 1 204 ? 4.376 10.854 -26.753 1.00 89.50 204 LEU A CA 1
ATOM 1580 C C . LEU A 1 204 ? 3.258 10.983 -27.799 1.00 89.50 204 LEU A C 1
ATOM 1582 O O . LEU A 1 204 ? 2.100 10.690 -27.506 1.00 89.50 204 LEU A O 1
ATOM 1586 N N . LYS A 1 205 ? 3.609 11.371 -29.033 1.00 84.88 205 LYS A N 1
ATOM 1587 C CA . LYS A 1 205 ? 2.638 11.528 -30.130 1.00 84.88 205 LYS A CA 1
ATOM 1588 C C . LYS A 1 205 ? 1.899 10.223 -30.433 1.00 84.88 205 LYS A C 1
ATOM 1590 O O . LYS A 1 205 ? 0.682 10.217 -30.578 1.00 84.88 205 LYS A O 1
ATOM 1595 N N . ILE A 1 206 ? 2.632 9.110 -30.498 1.00 86.38 206 ILE A N 1
ATOM 1596 C CA . ILE A 1 206 ? 2.055 7.791 -30.789 1.00 86.38 206 ILE A CA 1
ATOM 1597 C C . ILE A 1 206 ? 1.230 7.279 -29.595 1.00 86.38 206 ILE A C 1
ATOM 1599 O O . ILE A 1 206 ? 0.172 6.684 -29.801 1.00 86.38 206 ILE A O 1
ATOM 1603 N N . ALA A 1 207 ? 1.670 7.529 -28.356 1.00 86.31 207 ALA A N 1
ATOM 1604 C CA . ALA A 1 207 ? 0.974 7.098 -27.142 1.00 86.31 207 ALA A CA 1
ATOM 1605 C C . ALA A 1 207 ? -0.374 7.813 -26.937 1.00 86.31 207 ALA A C 1
ATOM 1607 O O . ALA A 1 207 ? -1.370 7.158 -26.626 1.00 86.31 207 ALA A O 1
ATOM 1608 N N . ASN A 1 208 ? -0.435 9.129 -27.169 1.00 81.81 208 ASN A N 1
ATOM 1609 C CA . ASN A 1 208 ? -1.648 9.928 -26.953 1.00 81.81 208 ASN A CA 1
ATOM 1610 C C . ASN A 1 208 ? -2.755 9.686 -27.986 1.00 81.81 208 ASN A C 1
ATOM 1612 O O . ASN A 1 208 ? -3.854 10.214 -27.828 1.00 81.81 208 ASN A O 1
ATOM 1616 N N . ARG A 1 209 ? -2.487 8.903 -29.043 1.00 66.00 209 ARG A N 1
ATOM 1617 C CA . ARG A 1 209 ? -3.380 8.769 -30.205 1.00 66.00 209 ARG A CA 1
ATOM 1618 C C . ARG A 1 209 ? -3.814 10.134 -30.757 1.00 66.00 209 ARG A C 1
ATOM 1620 O O . ARG A 1 209 ? -4.911 10.237 -31.300 1.00 66.00 209 ARG A O 1
ATOM 1627 N N . GLU A 1 210 ? -2.978 11.168 -30.598 1.00 56.78 210 GLU A N 1
ATOM 1628 C CA . GLU A 1 210 ? -3.146 12.407 -31.352 1.00 56.78 210 GLU A CA 1
ATOM 1629 C C . GLU A 1 210 ? -3.156 11.990 -32.814 1.00 56.78 210 GLU A C 1
ATOM 1631 O O . GLU A 1 210 ? -2.217 11.330 -33.271 1.00 56.78 210 GLU A O 1
ATOM 1636 N N . ASP A 1 211 ? -4.283 12.240 -33.480 1.00 47.31 211 ASP A N 1
ATOM 1637 C CA . ASP A 1 211 ? -4.548 11.666 -34.787 1.00 47.31 211 ASP A CA 1
ATOM 1638 C C . ASP A 1 211 ? -3.386 12.072 -35.708 1.00 47.31 211 ASP A C 1
ATOM 1640 O O . ASP A 1 211 ? -3.184 13.270 -35.925 1.00 47.31 211 ASP A O 1
ATOM 1644 N N . PRO A 1 212 ? -2.586 11.130 -36.247 1.00 47.28 212 PRO A N 1
ATOM 1645 C CA . PRO A 1 212 ? -1.412 11.450 -37.068 1.00 47.28 212 PRO A CA 1
ATOM 1646 C C . PRO A 1 212 ? -1.755 12.137 -38.405 1.00 47.28 212 PRO A C 1
ATOM 1648 O O . PRO A 1 212 ? -0.925 12.179 -39.316 1.00 47.28 212 PRO A O 1
ATOM 1651 N N . PHE A 1 213 ? -2.998 12.594 -38.563 1.00 45.38 213 PHE A N 1
ATOM 1652 C CA . PHE A 1 213 ? -3.569 13.169 -39.768 1.00 45.38 213 PHE A CA 1
ATOM 1653 C C . PHE A 1 213 ? -3.429 14.686 -39.866 1.00 45.38 213 PHE A C 1
ATOM 1655 O O . PHE A 1 213 ? -3.616 15.182 -40.974 1.00 45.38 213 PHE A O 1
ATOM 1662 N N . ASP A 1 214 ? -3.018 15.391 -38.808 1.00 43.25 214 ASP A N 1
ATOM 1663 C CA . ASP A 1 214 ? -2.650 16.807 -38.916 1.00 43.25 214 ASP A CA 1
ATOM 1664 C C . ASP A 1 214 ? -1.141 17.023 -38.699 1.00 43.25 214 ASP A C 1
ATOM 1666 O O . ASP A 1 214 ? -0.594 16.902 -37.607 1.00 43.25 214 ASP A O 1
ATOM 1670 N N . GLU A 1 215 ? -0.494 17.316 -39.830 1.00 41.44 215 GLU A N 1
ATOM 1671 C CA . GLU A 1 215 ? 0.905 17.689 -40.071 1.00 41.44 215 GLU A CA 1
ATOM 1672 C C . GLU A 1 215 ? 2.010 16.630 -39.835 1.00 41.44 215 GLU A C 1
ATOM 1674 O O . GLU A 1 215 ? 2.552 16.423 -38.750 1.00 41.44 215 GLU A O 1
ATOM 1679 N N . ALA A 1 216 ? 2.419 16.056 -40.982 1.00 52.12 216 ALA A N 1
ATOM 1680 C CA . ALA A 1 216 ? 3.469 15.064 -41.234 1.00 52.12 216 ALA A CA 1
ATOM 1681 C C . ALA A 1 216 ? 3.169 13.654 -40.684 1.00 52.12 216 ALA A C 1
ATOM 1683 O O . ALA A 1 216 ? 3.525 13.296 -39.564 1.00 52.12 216 ALA A O 1
ATOM 1684 N N . LYS A 1 217 ? 2.551 12.821 -41.536 1.00 68.88 217 LYS A N 1
ATOM 1685 C CA . LYS A 1 217 ? 2.234 11.411 -41.262 1.00 68.88 217 LYS A CA 1
ATOM 1686 C C . LYS A 1 217 ? 3.504 10.632 -40.917 1.00 68.88 217 LYS A C 1
ATOM 1688 O O . LYS A 1 217 ? 4.349 10.402 -41.782 1.00 68.88 217 LYS A O 1
ATOM 1693 N N . VAL A 1 218 ? 3.629 10.210 -39.662 1.00 73.25 218 VAL A N 1
ATOM 1694 C CA . VAL A 1 218 ? 4.629 9.212 -39.264 1.00 73.25 218 VAL A CA 1
ATOM 1695 C C . VAL A 1 218 ? 4.330 7.922 -40.043 1.00 73.25 218 VAL A C 1
ATOM 1697 O O . VAL A 1 218 ? 3.173 7.492 -40.037 1.00 73.25 218 VAL A O 1
ATOM 1700 N N . PRO A 1 219 ? 5.313 7.307 -40.731 1.00 82.81 219 PRO A N 1
ATOM 1701 C CA . PRO A 1 219 ? 5.078 6.080 -41.489 1.00 82.81 219 PRO A CA 1
ATOM 1702 C C . PRO A 1 219 ? 4.477 4.972 -40.619 1.00 82.81 219 PRO A C 1
ATOM 1704 O O . PRO A 1 219 ? 4.841 4.824 -39.448 1.00 82.81 219 PRO A O 1
ATOM 1707 N N . ALA A 1 220 ? 3.569 4.178 -41.190 1.00 83.88 220 ALA A N 1
ATOM 1708 C CA . ALA A 1 220 ? 2.889 3.108 -40.462 1.00 83.88 220 ALA A CA 1
ATOM 1709 C C . ALA A 1 220 ? 3.882 2.063 -39.927 1.00 83.88 220 ALA A C 1
ATOM 1711 O O . ALA A 1 220 ? 3.687 1.534 -38.833 1.00 83.88 220 ALA A O 1
ATOM 1712 N N . GLU A 1 221 ? 4.977 1.825 -40.652 1.00 86.56 221 GLU A N 1
ATOM 1713 C CA . GLU A 1 221 ? 6.072 0.954 -40.226 1.00 86.56 221 GLU A CA 1
ATOM 1714 C C . GLU A 1 221 ? 6.753 1.495 -38.964 1.00 86.56 221 GLU A C 1
ATOM 1716 O O . GLU A 1 221 ? 6.959 0.753 -38.007 1.00 86.56 221 GLU A O 1
ATOM 1721 N N . VAL A 1 222 ? 7.029 2.804 -38.914 1.00 87.88 222 VAL A N 1
ATOM 1722 C CA . VAL A 1 222 ? 7.620 3.458 -37.735 1.00 87.88 222 VAL A CA 1
ATOM 1723 C C . VAL A 1 222 ? 6.665 3.347 -36.546 1.00 87.88 222 VAL A C 1
ATOM 1725 O O . VAL A 1 222 ? 7.082 2.958 -35.459 1.00 87.88 222 VAL A O 1
ATOM 1728 N N . VAL A 1 223 ? 5.369 3.604 -36.749 1.00 88.06 223 VAL A N 1
ATOM 1729 C CA . VAL A 1 223 ? 4.353 3.423 -35.698 1.00 88.06 223 VAL A CA 1
ATOM 1730 C C . VAL A 1 223 ? 4.321 1.977 -35.194 1.00 88.06 223 VAL A C 1
ATOM 1732 O O . VAL A 1 223 ? 4.225 1.755 -33.988 1.00 88.06 223 VAL A O 1
ATOM 1735 N N . SER A 1 224 ? 4.416 0.991 -36.089 1.00 89.88 224 SER A N 1
ATOM 1736 C CA . SER A 1 224 ? 4.442 -0.428 -35.719 1.00 89.88 224 SER A CA 1
ATOM 1737 C C . SER A 1 224 ? 5.647 -0.780 -34.844 1.00 89.88 224 SER A C 1
ATOM 1739 O O . SER A 1 224 ? 5.495 -1.519 -33.876 1.00 89.88 224 SER A O 1
ATOM 1741 N N . ILE A 1 225 ? 6.826 -0.231 -35.141 1.00 92.88 225 ILE A N 1
ATOM 1742 C CA . ILE A 1 225 ? 8.041 -0.469 -34.351 1.00 92.88 225 ILE A CA 1
ATOM 1743 C C . ILE A 1 225 ? 7.917 0.173 -32.958 1.00 92.88 225 ILE A C 1
ATOM 1745 O O . ILE A 1 225 ? 8.222 -0.461 -31.950 1.00 92.88 225 ILE A O 1
ATOM 1749 N N . TYR A 1 226 ? 7.377 1.393 -32.864 1.00 93.12 226 TYR A N 1
ATOM 1750 C CA . TYR A 1 226 ? 7.100 2.018 -31.563 1.00 93.12 226 TYR A CA 1
ATOM 1751 C C . TYR A 1 226 ? 6.086 1.223 -30.732 1.00 93.12 226 TYR A C 1
ATOM 1753 O O . TYR A 1 226 ? 6.222 1.150 -29.514 1.00 93.12 226 TYR A O 1
ATOM 1761 N N . LYS A 1 227 ? 5.091 0.589 -31.366 1.00 92.06 227 LYS A N 1
ATOM 1762 C CA . LYS A 1 227 ? 4.157 -0.300 -30.659 1.00 92.06 227 LYS A CA 1
ATOM 1763 C C . LYS A 1 227 ? 4.861 -1.519 -30.058 1.00 92.06 227 LYS A C 1
ATOM 1765 O O . LYS A 1 227 ? 4.557 -1.853 -28.921 1.00 92.06 227 LYS A O 1
ATOM 1770 N N . GLN A 1 228 ? 5.835 -2.113 -30.750 1.00 94.00 228 GLN A N 1
ATOM 1771 C CA . GLN A 1 228 ? 6.659 -3.196 -30.186 1.00 94.00 228 GLN A CA 1
ATOM 1772 C C . GLN A 1 228 ? 7.467 -2.712 -28.972 1.00 94.00 228 GLN A C 1
ATOM 1774 O O . GLN A 1 228 ? 7.518 -3.385 -27.946 1.00 94.00 228 GLN A O 1
ATOM 1779 N N . ALA A 1 229 ? 8.029 -1.499 -29.035 1.00 95.12 229 ALA A N 1
ATOM 1780 C CA . ALA A 1 229 ? 8.696 -0.895 -27.879 1.00 95.12 229 ALA A CA 1
ATOM 1781 C C . ALA A 1 229 ? 7.733 -0.666 -26.701 1.00 95.12 229 ALA A C 1
ATOM 1783 O O . ALA A 1 229 ? 8.104 -0.860 -25.544 1.00 95.12 229 ALA A O 1
ATOM 1784 N N . PHE A 1 230 ? 6.482 -0.291 -26.979 1.00 94.69 230 PHE A N 1
ATOM 1785 C CA . PHE A 1 230 ? 5.456 -0.147 -25.948 1.00 94.69 230 PHE A CA 1
ATOM 1786 C C . PHE A 1 230 ? 5.023 -1.481 -25.341 1.00 94.69 230 PHE A C 1
ATOM 1788 O O . PHE A 1 230 ? 4.721 -1.510 -24.154 1.00 94.69 230 PHE A O 1
ATOM 1795 N N . GLU A 1 231 ? 5.022 -2.581 -26.093 1.00 94.88 231 GLU A N 1
ATOM 1796 C CA . GLU A 1 231 ? 4.756 -3.915 -25.539 1.00 94.88 231 GLU A CA 1
ATOM 1797 C C . GLU A 1 231 ? 5.818 -4.310 -24.504 1.00 94.88 231 GLU A C 1
ATOM 1799 O O . GLU A 1 231 ? 5.468 -4.743 -23.404 1.00 94.88 231 GLU A O 1
ATOM 1804 N N . VAL A 1 232 ? 7.099 -4.067 -24.806 1.00 96.19 232 VAL A N 1
ATOM 1805 C CA . VAL A 1 232 ? 8.212 -4.275 -23.863 1.00 96.19 232 VAL A CA 1
ATOM 1806 C C . VAL A 1 232 ? 8.069 -3.383 -22.628 1.00 96.19 232 VAL A C 1
ATOM 1808 O O . VAL A 1 232 ? 8.161 -3.875 -21.504 1.00 96.19 232 VAL A O 1
ATOM 1811 N N . LEU A 1 233 ? 7.772 -2.092 -22.819 1.00 95.25 233 LEU A N 1
ATOM 1812 C CA . LEU A 1 233 ? 7.507 -1.157 -21.721 1.00 95.25 233 LEU A CA 1
ATOM 1813 C C . LEU A 1 233 ? 6.363 -1.649 -20.830 1.00 95.25 233 LEU A C 1
ATOM 1815 O O . LEU A 1 233 ? 6.505 -1.688 -19.610 1.00 95.25 233 LEU A O 1
ATOM 1819 N N . ILE A 1 234 ? 5.223 -2.019 -21.421 1.00 94.56 234 ILE A N 1
ATOM 1820 C CA . ILE A 1 234 ? 4.041 -2.479 -20.681 1.00 94.56 234 ILE A CA 1
ATOM 1821 C C . ILE A 1 234 ? 4.389 -3.729 -19.877 1.00 94.56 234 ILE A C 1
ATOM 1823 O O . ILE A 1 234 ? 4.003 -3.820 -18.711 1.00 94.56 234 ILE A O 1
ATOM 1827 N N . ALA A 1 235 ? 5.119 -4.677 -20.468 1.00 95.62 235 ALA A N 1
ATOM 1828 C CA . ALA A 1 235 ? 5.542 -5.890 -19.786 1.00 95.62 235 ALA A CA 1
ATOM 1829 C C . ALA A 1 235 ? 6.453 -5.581 -18.586 1.00 95.62 235 ALA A C 1
ATOM 1831 O O . ALA A 1 235 ? 6.183 -6.060 -17.483 1.00 95.62 235 ALA A O 1
ATOM 1832 N N . ASP A 1 236 ? 7.481 -4.749 -18.763 1.00 94.19 236 ASP A N 1
ATOM 1833 C CA . ASP A 1 236 ? 8.424 -4.391 -17.697 1.00 94.19 236 ASP A CA 1
ATOM 1834 C C . ASP A 1 236 ? 7.761 -3.599 -16.556 1.00 94.19 236 ASP A C 1
ATOM 1836 O O . ASP A 1 236 ? 7.876 -3.960 -15.380 1.00 94.19 236 ASP A O 1
ATOM 1840 N N . VAL A 1 237 ? 6.974 -2.573 -16.893 1.00 92.75 237 VAL A N 1
ATOM 1841 C CA . VAL A 1 237 ? 6.258 -1.748 -15.908 1.00 92.75 237 VAL A CA 1
ATOM 1842 C C . VAL A 1 237 ? 5.209 -2.569 -15.159 1.00 92.75 237 VAL A C 1
ATOM 1844 O O . VAL A 1 237 ? 5.105 -2.451 -13.941 1.00 92.75 237 VAL A O 1
ATOM 1847 N N . SER A 1 238 ? 4.467 -3.449 -15.841 1.00 94.25 238 SER A N 1
ATOM 1848 C CA . SER A 1 238 ? 3.489 -4.333 -15.185 1.00 94.25 238 SER A CA 1
ATOM 1849 C C . SER A 1 238 ? 4.154 -5.261 -14.171 1.00 94.25 238 SER A C 1
ATOM 1851 O O . SER A 1 238 ? 3.642 -5.443 -13.070 1.00 94.25 238 SER A O 1
ATOM 1853 N N . ASN A 1 239 ? 5.308 -5.833 -14.528 1.00 92.88 239 ASN A N 1
ATOM 1854 C CA . ASN A 1 239 ? 6.096 -6.662 -13.618 1.00 92.88 239 ASN A CA 1
ATOM 1855 C C . ASN A 1 239 ? 6.597 -5.855 -12.417 1.00 92.88 239 ASN A C 1
ATOM 1857 O O . ASN A 1 239 ? 6.498 -6.321 -11.286 1.00 92.88 239 ASN A O 1
ATOM 1861 N N . THR A 1 240 ? 7.087 -4.639 -12.652 1.00 89.88 240 THR A N 1
ATOM 1862 C CA . THR A 1 240 ? 7.550 -3.742 -11.587 1.00 89.88 240 THR A CA 1
ATOM 1863 C C . THR A 1 240 ? 6.422 -3.385 -10.620 1.00 89.88 240 THR A C 1
ATOM 1865 O O . THR A 1 240 ? 6.615 -3.460 -9.410 1.00 89.88 240 THR A O 1
ATOM 1868 N N . LEU A 1 241 ? 5.227 -3.065 -11.125 1.00 89.94 241 LEU A N 1
ATOM 1869 C CA . LEU A 1 241 ? 4.055 -2.776 -10.292 1.00 89.94 241 LEU A CA 1
ATOM 1870 C C . LEU A 1 241 ? 3.634 -3.982 -9.446 1.00 89.94 241 LEU A C 1
ATOM 1872 O O . LEU A 1 241 ? 3.269 -3.820 -8.282 1.00 89.94 241 LEU A O 1
ATOM 1876 N N . VAL A 1 242 ? 3.687 -5.189 -10.013 1.00 90.75 242 VAL A N 1
ATOM 1877 C CA . VAL A 1 242 ? 3.371 -6.429 -9.286 1.00 90.75 242 VAL A CA 1
ATOM 1878 C C . VAL A 1 242 ? 4.395 -6.689 -8.185 1.00 90.75 242 VAL A C 1
ATOM 1880 O O . VAL A 1 242 ? 3.997 -6.927 -7.047 1.00 90.75 242 VAL A O 1
ATOM 1883 N N . ASP A 1 243 ? 5.690 -6.566 -8.488 1.00 87.56 243 ASP A N 1
ATOM 1884 C CA . ASP A 1 243 ? 6.765 -6.694 -7.498 1.00 87.56 243 ASP A CA 1
ATOM 1885 C C . ASP A 1 243 ? 6.613 -5.662 -6.371 1.00 87.56 243 ASP A C 1
ATOM 1887 O O . ASP A 1 243 ? 6.743 -6.004 -5.199 1.00 87.56 243 ASP A O 1
ATOM 1891 N N . GLN A 1 244 ? 6.314 -4.404 -6.712 1.00 87.25 244 GLN A N 1
ATOM 1892 C CA . GLN A 1 244 ? 6.092 -3.331 -5.741 1.00 87.25 244 GLN A CA 1
ATOM 1893 C C . GLN A 1 244 ? 4.871 -3.601 -4.864 1.00 87.25 244 GLN A C 1
ATOM 1895 O O . GLN A 1 244 ? 4.959 -3.475 -3.648 1.00 87.25 244 GLN A O 1
ATOM 1900 N N . THR A 1 245 ? 3.741 -3.995 -5.451 1.00 88.75 245 THR A N 1
ATOM 1901 C CA . THR A 1 245 ? 2.512 -4.253 -4.686 1.00 88.75 245 THR A CA 1
ATOM 1902 C C . THR A 1 245 ? 2.698 -5.439 -3.736 1.00 88.75 245 THR A C 1
ATOM 1904 O O . THR A 1 245 ? 2.291 -5.361 -2.578 1.00 88.75 245 THR A O 1
ATOM 1907 N N . ALA A 1 246 ? 3.371 -6.502 -4.190 1.00 86.25 246 ALA A N 1
ATOM 1908 C CA . ALA A 1 246 ? 3.736 -7.634 -3.340 1.00 86.25 246 ALA A CA 1
ATOM 1909 C C . ALA A 1 246 ? 4.694 -7.212 -2.215 1.00 86.25 246 ALA A C 1
ATOM 1911 O O . ALA A 1 246 ? 4.473 -7.543 -1.057 1.00 86.25 246 ALA A O 1
ATOM 1912 N N . ALA A 1 247 ? 5.705 -6.400 -2.533 1.00 85.69 247 ALA A N 1
ATOM 1913 C CA . ALA A 1 247 ? 6.638 -5.871 -1.547 1.00 85.69 247 ALA A CA 1
ATOM 1914 C C . ALA A 1 247 ? 5.954 -5.015 -0.467 1.00 85.69 247 ALA A C 1
ATOM 1916 O O . ALA A 1 247 ? 6.296 -5.127 0.709 1.00 85.69 247 ALA A O 1
ATOM 1917 N N . ILE A 1 248 ? 4.993 -4.165 -0.854 1.00 88.56 248 ILE A N 1
ATOM 1918 C CA . ILE A 1 248 ? 4.171 -3.389 0.086 1.00 88.56 248 ILE A CA 1
ATOM 1919 C C . ILE A 1 248 ? 3.395 -4.334 1.000 1.00 88.56 248 ILE A C 1
ATOM 1921 O O . ILE A 1 248 ? 3.401 -4.138 2.212 1.00 88.56 248 ILE A O 1
ATOM 1925 N N . HIS A 1 249 ? 2.740 -5.344 0.426 1.00 89.62 249 HIS A N 1
ATOM 1926 C CA . HIS A 1 249 ? 1.957 -6.309 1.189 1.00 89.62 249 HIS A CA 1
ATOM 1927 C C . HIS A 1 249 ? 2.812 -7.026 2.241 1.00 89.62 249 HIS A C 1
ATOM 1929 O O . HIS A 1 249 ? 2.455 -7.012 3.415 1.00 89.62 249 HIS A O 1
ATOM 1935 N N . ASP A 1 250 ? 3.974 -7.559 1.853 1.00 86.94 250 ASP A N 1
ATOM 1936 C CA . ASP A 1 250 ? 4.888 -8.249 2.773 1.00 86.94 250 ASP A CA 1
ATOM 1937 C C . ASP A 1 250 ? 5.347 -7.325 3.919 1.00 86.94 250 ASP A C 1
ATOM 1939 O O . ASP A 1 250 ? 5.433 -7.735 5.077 1.00 86.94 250 ASP A O 1
ATOM 1943 N N . VAL A 1 251 ? 5.625 -6.049 3.618 1.00 88.56 251 VAL A N 1
ATOM 1944 C CA . VAL A 1 251 ? 5.957 -5.039 4.638 1.00 88.56 251 VAL A CA 1
ATOM 1945 C C . VAL A 1 251 ? 4.792 -4.813 5.597 1.00 88.56 251 VAL A C 1
ATOM 1947 O O . VAL A 1 251 ? 5.019 -4.744 6.805 1.00 88.56 251 VAL A O 1
ATOM 1950 N N . LEU A 1 252 ? 3.570 -4.682 5.080 1.00 91.62 252 LEU A N 1
ATOM 1951 C CA . LEU A 1 252 ? 2.374 -4.450 5.888 1.00 91.62 252 LEU A CA 1
ATOM 1952 C C . LEU A 1 252 ? 2.052 -5.653 6.778 1.00 91.62 252 LEU A C 1
ATOM 1954 O O . LEU A 1 252 ? 1.705 -5.441 7.934 1.00 91.62 252 LEU A O 1
ATOM 1958 N N . GLU A 1 253 ? 2.246 -6.879 6.293 1.00 90.94 253 GLU A N 1
ATOM 1959 C CA . GLU A 1 253 ? 2.079 -8.113 7.070 1.00 90.94 253 GLU A CA 1
ATOM 1960 C C . GLU A 1 253 ? 3.094 -8.195 8.223 1.00 90.94 253 GLU A C 1
ATOM 1962 O O . GLU A 1 253 ? 2.717 -8.353 9.388 1.00 90.94 253 GLU A O 1
ATOM 1967 N N . MET A 1 254 ? 4.390 -8.010 7.931 1.00 89.88 254 MET A N 1
ATOM 1968 C CA . MET A 1 254 ? 5.440 -7.994 8.961 1.00 89.88 254 MET A CA 1
ATOM 1969 C C . MET A 1 254 ? 5.201 -6.890 9.998 1.00 89.88 254 MET A C 1
ATOM 1971 O O . MET A 1 254 ? 5.388 -7.094 11.201 1.00 89.88 254 MET A O 1
ATOM 1975 N N . PHE A 1 255 ? 4.787 -5.713 9.532 1.00 93.69 255 PHE A N 1
ATOM 1976 C CA . PHE A 1 255 ? 4.449 -4.590 10.390 1.00 93.69 255 PHE A CA 1
ATOM 1977 C C . PHE A 1 255 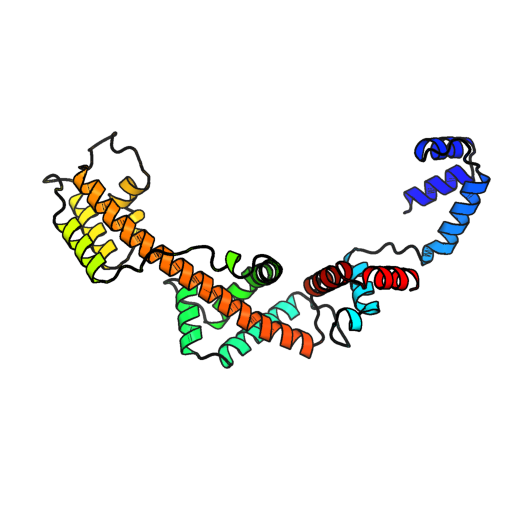? 3.223 -4.878 11.262 1.00 93.69 255 PHE A C 1
ATOM 1979 O O . PHE A 1 255 ? 3.284 -4.613 12.460 1.00 93.69 255 PHE A O 1
ATOM 1986 N N . ASP A 1 256 ? 2.134 -5.417 10.705 1.00 93.81 256 ASP A N 1
ATOM 1987 C CA . ASP A 1 256 ? 0.891 -5.672 11.443 1.00 93.81 256 ASP A CA 1
ATOM 1988 C C . ASP A 1 256 ? 1.118 -6.647 12.600 1.00 93.81 256 ASP A C 1
ATOM 1990 O O . ASP A 1 256 ? 0.611 -6.426 13.704 1.00 93.81 256 ASP A O 1
ATOM 1994 N N . ALA A 1 257 ? 1.945 -7.673 12.383 1.00 92.38 257 ALA A N 1
ATOM 1995 C CA . ALA A 1 257 ? 2.333 -8.621 13.421 1.00 92.38 257 ALA A CA 1
ATOM 1996 C C . ALA A 1 257 ? 3.063 -7.932 14.591 1.00 92.38 257 ALA A C 1
ATOM 1998 O O . ALA A 1 257 ? 2.688 -8.104 15.756 1.00 92.38 257 ALA A O 1
ATOM 1999 N N . GLU A 1 258 ? 4.078 -7.111 14.299 1.00 94.56 258 GLU A N 1
ATOM 2000 C CA . GLU A 1 258 ? 4.843 -6.390 15.326 1.00 94.56 258 GLU A CA 1
ATOM 2001 C C . GLU A 1 258 ? 4.025 -5.291 16.011 1.00 94.56 258 GLU A C 1
ATOM 2003 O O . GLU A 1 258 ? 4.099 -5.125 17.230 1.00 94.56 258 GLU A O 1
ATOM 2008 N N . PHE A 1 259 ? 3.208 -4.567 15.251 1.00 94.94 259 PHE A N 1
ATOM 2009 C CA . PHE A 1 259 ? 2.347 -3.514 15.768 1.00 94.94 259 PHE A CA 1
ATOM 2010 C C . PHE A 1 259 ? 1.262 -4.084 16.687 1.00 94.94 259 PHE A C 1
ATOM 2012 O O . PHE A 1 259 ? 1.068 -3.588 17.796 1.00 94.94 259 PHE A O 1
ATOM 2019 N N . THR A 1 260 ? 0.618 -5.184 16.289 1.00 92.31 260 THR A N 1
ATOM 2020 C CA . THR A 1 260 ? -0.351 -5.903 17.129 1.00 92.31 260 THR A CA 1
ATOM 2021 C C . THR A 1 260 ? 0.299 -6.412 18.414 1.00 92.31 260 THR A C 1
ATOM 2023 O O . THR A 1 260 ? -0.270 -6.264 19.497 1.00 92.31 260 THR A O 1
ATOM 2026 N N . ARG A 1 261 ? 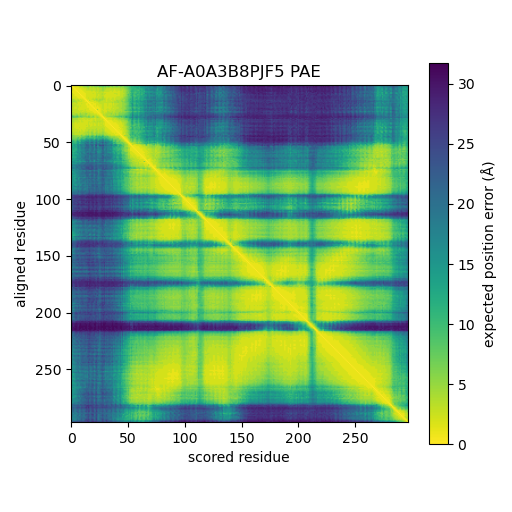1.518 -6.958 18.329 1.00 92.44 261 ARG A N 1
ATOM 2027 C CA . ARG A 1 261 ? 2.270 -7.403 19.508 1.00 92.44 261 ARG A CA 1
ATOM 2028 C C . ARG A 1 261 ? 2.564 -6.251 20.468 1.00 92.44 261 ARG A C 1
ATOM 2030 O O . ARG A 1 261 ? 2.291 -6.380 21.657 1.00 92.44 261 ARG A O 1
ATOM 2037 N N . LEU A 1 262 ? 3.063 -5.126 19.960 1.00 94.19 262 LEU A N 1
ATOM 2038 C CA . LEU A 1 262 ? 3.339 -3.923 20.752 1.00 94.19 262 LEU A CA 1
ATOM 2039 C C . LEU A 1 262 ? 2.084 -3.357 21.422 1.00 94.19 262 LEU A C 1
ATOM 2041 O O . LEU A 1 262 ? 2.138 -2.973 22.593 1.00 94.19 262 LEU A O 1
ATOM 2045 N N . LYS A 1 263 ? 0.956 -3.330 20.702 1.00 92.75 263 LYS A N 1
ATOM 2046 C CA . LYS A 1 263 ? -0.340 -2.927 21.260 1.00 92.75 263 LYS A CA 1
ATOM 2047 C C . LYS A 1 263 ? -0.742 -3.830 22.423 1.00 92.75 263 LYS A C 1
ATOM 2049 O O . LYS A 1 263 ? -1.026 -3.328 23.507 1.00 92.75 263 LYS A O 1
ATOM 2054 N N . ASN A 1 264 ? -0.658 -5.147 22.240 1.00 89.50 264 ASN A N 1
ATOM 2055 C CA . ASN A 1 264 ? -0.984 -6.122 23.281 1.00 89.50 264 ASN A CA 1
ATOM 2056 C C . ASN A 1 264 ? -0.049 -6.029 24.499 1.00 89.50 264 ASN A C 1
ATOM 2058 O O . ASN A 1 264 ? -0.530 -6.041 25.628 1.00 89.50 264 ASN A O 1
ATOM 2062 N N . GLU A 1 265 ? 1.266 -5.894 24.283 1.00 91.12 265 GLU A N 1
ATOM 2063 C CA . GLU A 1 265 ? 2.273 -5.712 25.346 1.00 91.12 265 GLU A CA 1
ATOM 2064 C C . GLU A 1 265 ? 2.003 -4.445 26.181 1.00 91.12 265 GLU A C 1
ATOM 2066 O O . GLU A 1 265 ? 2.246 -4.432 27.386 1.00 91.12 265 GLU A O 1
ATOM 2071 N N . SER A 1 266 ? 1.475 -3.393 25.550 1.00 90.81 266 SER A N 1
ATOM 2072 C CA . SER A 1 266 ? 1.237 -2.086 26.178 1.00 90.81 266 SER A CA 1
ATOM 2073 C C . SER A 1 266 ? -0.198 -1.887 26.685 1.00 90.81 266 SER A C 1
ATOM 2075 O O . SER A 1 266 ? -0.510 -0.845 27.264 1.00 90.81 266 SER A O 1
ATOM 2077 N N . GLY A 1 267 ? -1.092 -2.852 26.443 1.00 90.69 267 GLY A N 1
ATOM 2078 C CA . GLY A 1 267 ? -2.521 -2.708 26.719 1.00 90.69 267 GLY A CA 1
ATOM 2079 C C . GLY A 1 267 ? -3.215 -1.649 25.855 1.00 90.69 267 GLY A C 1
ATOM 2080 O O . GLY A 1 267 ? -4.236 -1.105 26.262 1.00 90.69 267 GLY A O 1
ATOM 2081 N N . TYR A 1 268 ? -2.669 -1.311 24.688 1.00 92.50 268 TYR A N 1
ATOM 2082 C CA . TYR A 1 268 ? -3.241 -0.305 23.796 1.00 92.50 268 TYR A CA 1
ATOM 2083 C C . TYR A 1 268 ? -4.255 -0.912 22.833 1.00 92.50 268 TYR A C 1
ATOM 2085 O O . TYR A 1 268 ? -4.024 -1.970 22.251 1.00 92.50 268 TYR A O 1
ATOM 2093 N N . VAL A 1 269 ? -5.364 -0.205 22.634 1.00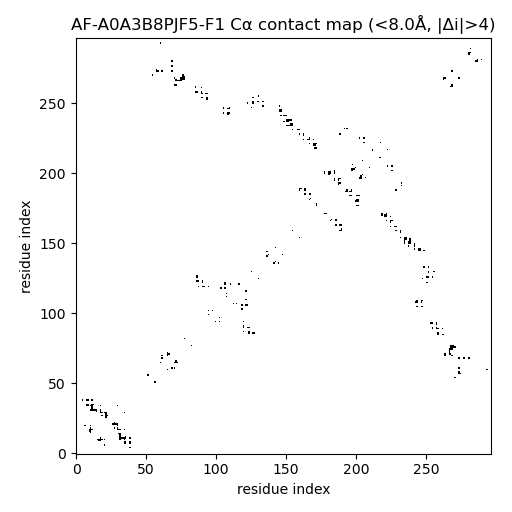 88.62 269 VAL A N 1
ATOM 2094 C CA . VAL A 1 269 ? -6.431 -0.588 21.707 1.00 88.62 269 VAL A CA 1
ATOM 2095 C C . VAL A 1 269 ? -6.813 0.629 20.870 1.00 88.62 269 VAL A C 1
ATOM 2097 O O . VAL A 1 269 ? -7.036 1.713 21.409 1.00 88.62 269 VAL A O 1
ATOM 2100 N N . GLU A 1 270 ? -6.891 0.467 19.550 1.00 87.62 270 GLU A N 1
ATOM 2101 C CA . GLU A 1 270 ? -7.423 1.497 18.657 1.00 87.62 270 GLU A CA 1
ATOM 2102 C C . GLU A 1 270 ? -8.946 1.363 18.551 1.00 87.62 270 GLU A C 1
ATOM 2104 O O . GLU A 1 270 ? -9.508 0.269 18.634 1.00 87.62 270 GLU A O 1
ATOM 2109 N N . PHE A 1 271 ? -9.643 2.464 18.271 1.00 83.25 271 PHE A N 1
ATOM 2110 C CA . PHE A 1 271 ? -11.089 2.416 18.026 1.00 83.25 271 PHE A CA 1
ATOM 2111 C C . PHE A 1 271 ? -11.464 1.454 16.876 1.00 83.25 271 PHE A C 1
ATOM 2113 O O . PHE A 1 271 ? -12.468 0.735 16.930 1.00 83.25 271 PHE A O 1
ATOM 2120 N N . GLY A 1 272 ? -10.610 1.381 15.849 1.00 80.69 272 GLY A N 1
ATOM 2121 C CA . GLY A 1 272 ? -10.740 0.430 14.742 1.00 80.69 272 GLY A CA 1
ATOM 2122 C C . GLY A 1 272 ? -10.633 -1.042 15.164 1.00 80.69 272 GLY A C 1
ATOM 2123 O O . GLY A 1 272 ? -11.173 -1.914 14.484 1.00 80.69 272 GLY A O 1
ATOM 2124 N N . ASP A 1 273 ? -9.975 -1.343 16.286 1.00 82.88 273 ASP A N 1
ATOM 2125 C CA . ASP A 1 273 ? -9.935 -2.699 16.835 1.00 82.88 273 ASP A CA 1
ATOM 2126 C C . ASP A 1 273 ? -11.269 -3.059 17.475 1.00 82.88 273 ASP A C 1
ATOM 2128 O O . ASP A 1 273 ? -11.846 -4.086 17.136 1.00 82.88 273 ASP A O 1
ATOM 2132 N N . ILE A 1 274 ? -11.806 -2.172 18.317 1.00 82.19 274 ILE A N 1
ATOM 2133 C CA . ILE A 1 274 ? -13.088 -2.382 19.003 1.00 82.19 274 ILE A CA 1
ATOM 2134 C C . ILE A 1 274 ? -14.205 -2.633 17.990 1.00 82.19 274 ILE A C 1
ATOM 2136 O O . ILE A 1 274 ? -14.962 -3.593 18.117 1.00 82.19 274 ILE A O 1
ATOM 2140 N N . THR A 1 275 ? -14.297 -1.789 16.963 1.00 80.44 275 THR A N 1
ATOM 2141 C CA . THR A 1 275 ? -15.337 -1.909 15.929 1.00 80.44 275 THR A CA 1
ATOM 2142 C C . THR A 1 275 ? -15.233 -3.213 15.142 1.00 80.44 275 THR A C 1
ATOM 2144 O O . THR A 1 275 ? -16.256 -3.822 14.835 1.00 80.44 275 THR A O 1
ATOM 2147 N N . ARG A 1 276 ? -14.016 -3.683 14.859 1.00 79.00 276 ARG A N 1
ATOM 2148 C CA . ARG A 1 276 ? -13.776 -4.936 14.140 1.00 79.00 276 ARG A CA 1
ATOM 2149 C C . ARG A 1 276 ? -14.057 -6.167 14.998 1.00 79.00 276 ARG A C 1
ATOM 2151 O O . ARG A 1 276 ? -14.750 -7.065 14.526 1.00 79.00 276 ARG A O 1
ATOM 2158 N N . GLU A 1 277 ? -13.569 -6.203 16.237 1.00 79.88 277 GLU A N 1
ATOM 2159 C CA . GLU A 1 277 ? -13.849 -7.313 17.157 1.00 79.88 277 GLU A CA 1
ATOM 2160 C C . GLU A 1 277 ? -15.351 -7.398 17.455 1.00 79.88 277 GLU A C 1
ATOM 2162 O O . GLU A 1 277 ? -15.922 -8.486 17.483 1.00 79.88 277 GLU A O 1
ATOM 2167 N N . LEU A 1 278 ? -16.035 -6.254 17.574 1.00 76.69 278 LEU A N 1
ATOM 2168 C CA . LEU A 1 278 ? -17.489 -6.223 17.716 1.00 76.69 278 LEU A CA 1
ATOM 2169 C C . LEU A 1 278 ? -18.222 -6.655 16.457 1.00 76.69 278 LEU A C 1
ATOM 2171 O O . LEU A 1 278 ? -19.215 -7.362 16.575 1.00 76.69 278 LEU A O 1
ATOM 2175 N N . ALA A 1 279 ? -17.769 -6.263 15.266 1.00 77.12 279 ALA A N 1
ATOM 2176 C CA . ALA A 1 279 ? -18.361 -6.754 14.028 1.00 77.12 279 ALA A CA 1
ATOM 2177 C C . ALA A 1 279 ? -18.231 -8.282 13.938 1.00 77.12 279 ALA A C 1
ATOM 2179 O O . ALA A 1 279 ? -19.212 -8.960 13.642 1.00 77.12 279 ALA A O 1
ATOM 2180 N N . ALA A 1 280 ? -17.062 -8.830 14.276 1.00 73.81 280 ALA A N 1
ATOM 2181 C CA . ALA A 1 280 ? -16.842 -10.271 14.324 1.00 73.81 280 ALA A CA 1
ATOM 2182 C C . ALA A 1 280 ? -17.730 -10.963 15.377 1.00 73.81 280 ALA A C 1
ATOM 2184 O O . ALA A 1 280 ? -18.354 -11.980 15.077 1.00 73.81 280 ALA A O 1
ATOM 2185 N N . ALA A 1 281 ? -17.843 -10.396 16.582 1.00 70.38 281 ALA A N 1
ATOM 2186 C CA . ALA A 1 281 ? -18.650 -10.953 17.669 1.00 70.38 281 ALA A CA 1
ATOM 2187 C C . ALA A 1 281 ? -20.166 -10.846 17.414 1.00 70.38 281 ALA A C 1
ATOM 2189 O O . ALA A 1 281 ? -20.913 -11.783 17.692 1.00 70.38 281 ALA A O 1
ATOM 2190 N N . ALA A 1 282 ? -20.633 -9.724 16.860 1.00 66.00 282 ALA A N 1
ATOM 2191 C CA . ALA A 1 282 ? -22.043 -9.479 16.556 1.00 66.00 282 ALA A CA 1
ATOM 2192 C C . ALA A 1 282 ? -22.548 -10.312 15.370 1.00 66.00 282 ALA A C 1
ATOM 2194 O O . ALA A 1 282 ? -23.733 -10.635 15.317 1.00 66.00 282 ALA A O 1
ATOM 2195 N N . LEU A 1 283 ? -21.661 -10.671 14.438 1.00 58.81 283 LEU A N 1
ATOM 2196 C CA . LEU A 1 283 ? -21.950 -11.602 13.345 1.00 58.81 283 LEU A CA 1
ATOM 2197 C C . LEU A 1 283 ? -21.884 -13.082 13.782 1.00 58.81 283 LEU A C 1
ATOM 2199 O O . LEU A 1 283 ? -22.196 -13.957 12.976 1.00 58.81 283 LEU A O 1
ATOM 2203 N N . GLY A 1 284 ? -21.491 -13.366 15.031 1.00 60.66 284 GLY A N 1
ATOM 2204 C CA . GLY A 1 284 ? -21.424 -14.710 15.615 1.00 60.66 284 GLY A CA 1
ATOM 2205 C C . GLY A 1 284 ? -22.574 -15.049 16.580 1.00 60.66 284 GLY A C 1
ATOM 2206 O O . GLY A 1 284 ? -23.523 -14.284 16.765 1.00 60.66 284 GLY A O 1
ATOM 2207 N N . ASP A 1 285 ? -22.467 -16.206 17.244 1.00 56.47 285 ASP A N 1
ATOM 2208 C CA . ASP A 1 285 ? -23.481 -16.749 18.174 1.00 56.47 285 ASP A CA 1
ATOM 2209 C C . ASP A 1 285 ? -23.667 -15.925 19.470 1.00 56.47 285 ASP A C 1
ATOM 2211 O O . ASP A 1 285 ? -24.623 -16.140 20.219 1.00 56.47 285 ASP A O 1
ATOM 2215 N N . ASP A 1 286 ? -22.788 -14.958 19.750 1.00 59.38 286 ASP A N 1
ATOM 2216 C CA . ASP A 1 286 ? -22.807 -14.174 20.993 1.00 59.38 286 ASP A CA 1
ATOM 2217 C C . ASP A 1 286 ? -23.674 -12.901 20.922 1.00 59.38 286 ASP A C 1
ATOM 2219 O O . ASP A 1 286 ? -23.818 -12.200 21.928 1.00 59.38 286 ASP A O 1
ATOM 2223 N N . SER A 1 287 ? -24.327 -12.617 19.788 1.00 60.28 287 SER A N 1
ATOM 2224 C CA . SER A 1 287 ? -25.178 -11.425 19.603 1.00 60.28 287 SER A CA 1
ATOM 2225 C C . SER A 1 287 ? -26.264 -11.268 20.684 1.00 60.28 287 SER A C 1
ATOM 2227 O O . SER A 1 287 ? -26.447 -10.181 21.239 1.00 60.28 287 SER A O 1
ATOM 2229 N N . GLN A 1 288 ? -26.941 -12.360 21.058 1.00 60.16 288 GLN A N 1
ATOM 2230 C CA . GLN A 1 288 ? -27.973 -12.353 22.105 1.00 60.16 288 GLN A CA 1
ATOM 2231 C C . GLN A 1 288 ? -27.391 -12.126 23.508 1.00 60.16 288 GLN A C 1
ATOM 2233 O O . GLN A 1 288 ? -28.010 -11.453 24.336 1.00 60.16 288 GLN A O 1
ATOM 2238 N N . ARG A 1 289 ? -26.187 -12.645 23.783 1.00 63.84 289 ARG A N 1
ATOM 2239 C CA . ARG A 1 289 ? -25.493 -12.441 25.066 1.00 63.84 289 ARG A CA 1
ATOM 2240 C C . ARG A 1 289 ? -24.996 -11.009 25.216 1.00 63.84 289 ARG A C 1
ATOM 2242 O O . ARG A 1 289 ? -25.127 -10.440 26.300 1.00 63.84 289 ARG A O 1
ATOM 2249 N N . LEU A 1 290 ? -24.479 -10.425 24.134 1.00 64.06 290 LEU A N 1
ATOM 2250 C CA . LEU A 1 290 ? -24.067 -9.024 24.072 1.00 64.06 290 LEU A CA 1
ATOM 2251 C C . LEU A 1 290 ? -25.260 -8.100 24.342 1.00 64.06 290 LEU A C 1
ATOM 2253 O O . LEU A 1 290 ? -25.192 -7.270 25.247 1.00 64.06 290 LEU A O 1
ATOM 2257 N N . ALA A 1 291 ? -26.386 -8.310 23.652 1.00 62.91 291 ALA A N 1
ATOM 2258 C CA . ALA A 1 291 ? -27.606 -7.528 23.856 1.00 62.91 291 ALA A CA 1
ATOM 2259 C C . ALA A 1 291 ? -28.145 -7.627 25.296 1.00 62.91 291 ALA A C 1
ATOM 2261 O O . ALA A 1 291 ? -28.499 -6.613 25.899 1.00 62.91 291 ALA A O 1
ATOM 2262 N N . HIS A 1 292 ? -28.164 -8.831 25.879 1.00 61.47 292 HIS A N 1
ATOM 2263 C CA . HIS A 1 292 ? -28.632 -9.029 27.252 1.00 61.47 292 HIS A CA 1
ATOM 2264 C C . HIS A 1 292 ? -27.739 -8.317 28.277 1.00 61.47 292 HIS A C 1
ATOM 2266 O O . HIS A 1 292 ? -28.243 -7.642 29.173 1.00 61.47 292 HIS A O 1
ATOM 2272 N N . ARG A 1 293 ? -26.410 -8.441 28.156 1.00 63.16 293 ARG A N 1
ATOM 2273 C CA . ARG A 1 293 ? -25.473 -7.841 29.119 1.00 63.16 293 ARG A CA 1
ATOM 2274 C C . ARG A 1 293 ? -25.385 -6.317 29.007 1.00 63.16 293 ARG A C 1
ATOM 2276 O O . ARG A 1 293 ? -25.200 -5.660 30.029 1.00 63.16 293 ARG A O 1
ATOM 2283 N N . LEU A 1 294 ? -25.583 -5.758 27.811 1.00 63.16 294 LEU A N 1
ATOM 2284 C CA . LEU A 1 294 ? -25.671 -4.309 27.595 1.00 63.16 294 LEU A CA 1
ATOM 2285 C C . LEU A 1 294 ? -26.887 -3.677 28.286 1.00 63.16 294 LEU A C 1
ATOM 2287 O O . LEU A 1 294 ? -26.777 -2.555 28.771 1.00 63.16 294 LEU A O 1
ATOM 2291 N N . ASN A 1 295 ? -28.010 -4.397 28.367 1.00 57.06 295 ASN A N 1
ATOM 2292 C CA . ASN A 1 295 ? -29.221 -3.929 29.053 1.00 57.06 295 ASN A CA 1
ATOM 2293 C C . ASN A 1 295 ? -29.167 -4.094 30.580 1.00 57.06 295 ASN A C 1
ATOM 2295 O O . ASN A 1 295 ? -29.943 -3.461 31.287 1.00 57.06 295 ASN A O 1
ATOM 2299 N N . SER A 1 296 ? -28.293 -4.962 31.095 1.00 55.06 296 SER A N 1
ATOM 2300 C CA . SER A 1 296 ? -28.184 -5.246 32.534 1.00 55.06 296 SER A CA 1
ATOM 2301 C C . SER A 1 296 ? -27.161 -4.386 33.285 1.00 55.06 296 SER A C 1
ATOM 2303 O O . SER A 1 296 ? -26.992 -4.581 34.488 1.00 55.06 296 SER A O 1
ATOM 2305 N N . GLY A 1 297 ? -26.441 -3.500 32.589 1.00 50.00 297 GLY A N 1
ATOM 2306 C CA . GLY A 1 297 ? -25.379 -2.664 33.158 1.00 50.00 297 GLY A CA 1
ATOM 2307 C C . GLY A 1 297 ? -25.702 -1.186 33.196 1.00 50.00 297 GLY A C 1
ATOM 2308 O O . GLY A 1 297 ? -26.648 -0.735 32.518 1.00 50.00 297 GLY A O 1
#

Mean predicted aligned error: 12.58 Å

Secondary structure (DSSP, 8-state):
-HHHHHHHHHHHH-HHHHHHHHHHHT-TT--HHHHHHHHHHHHHTTTT-----HHHHHHHHHHHTTTTTT--SS-EEPPHHHHHHHHHHHHHHHHHHS-HHHHHHHHHHHSTT---S-HHHHHHHHHHHHHHHHHHHHTTTTHHHHS---PPPPPPHHHHHHHHHHHHT--PPTT-TTHHHHHHHHHHHHTT-HHHHHHSHHHHHHHTT--TTSSS---HHHHHHHHHHHHHHHHHHHHHHHHHHHHHHHHHHHHHHHHHHHHHHHTEE-HHHHHHHHHHHHTTTTHHHHHHHHHT-

Radius of gyration: 32.72 Å; Cα contacts (8 Å, |Δi|>4): 238; chains: 1; bounding box: 77×36×82 Å

Sequence (297 aa):
LNRILVRLARAASDPEETGRLGEAIGEADLQPARCREVLGEVVDTLQQLRVSTLDSYFNQVATSFSLELRLPVPWQMIDDIQTAELKREAVRRVVNQGNQAVLRRLVNLLAGSDAARSVEDTLVGVVTDLHRIYRETEAGTGDKAWKWLKPPSRPGRSEIDEVVKAMENAPLPEGSSWQKAHQKAIADIDTMAWGNLVGRGLGLKIANREDPFDEAKVPAEVVSIYKQAFEVLIADVSNTLVDQTAAIHDVLEMFDAEFTRLKNESGYVEFGDITRELAAAALGDDSQRLAHRLNSG

Solvent-accessible surface area (backbone atoms only — not comparable to full-atom values): 16676 Å² total; per-residue (Å²): 106,69,73,57,54,55,52,36,53,42,13,35,74,31,70,69,47,15,47,57,48,14,64,75,73,73,38,83,81,54,45,34,67,57,33,41,52,52,45,49,52,51,61,74,40,44,89,72,57,80,86,63,55,71,66,58,50,48,52,49,50,47,64,79,37,27,74,84,54,66,48,46,85,72,61,44,80,58,50,73,66,58,45,53,54,46,50,47,50,18,47,52,49,45,58,72,71,45,60,62,70,58,55,49,50,43,46,56,59,68,53,51,99,68,75,88,69,56,72,64,61,53,50,44,49,52,46,69,74,41,42,68,57,52,62,65,32,61,79,78,51,38,66,54,74,56,60,69,70,85,54,57,75,68,67,49,73,66,58,52,52,50,45,43,53,48,54,76,67,44,84,68,66,85,92,44,88,52,56,69,40,49,55,50,38,44,52,21,59,76,68,64,37,53,69,56,29,51,68,39,63,63,40,26,46,65,69,68,61,56,66,62,83,72,81,75,69,72,48,68,68,48,53,53,47,52,48,54,48,47,52,48,46,52,18,42,52,41,38,50,52,43,53,35,40,46,41,50,48,54,50,44,53,54,33,49,58,41,36,52,48,52,25,52,79,68,15,41,41,49,73,73,50,54,55,48,42,45,51,57,42,55,75,42,92,48,38,66,57,52,56,53,54,63,73,74,103